Protein AF-A0A9D1IMC0-F1 (afdb_monomer)

Organism: NCBI:txid2840670

Structure (mmCIF, N/CA/C/O backbone):
data_AF-A0A9D1IMC0-F1
#
_entry.id   AF-A0A9D1IMC0-F1
#
loop_
_atom_site.group_PDB
_atom_site.id
_atom_site.type_symbol
_atom_site.label_atom_id
_atom_site.label_alt_id
_atom_site.label_comp_id
_atom_site.label_asym_id
_atom_site.label_entity_id
_atom_site.label_seq_id
_atom_site.pdbx_PDB_ins_code
_atom_site.Cartn_x
_atom_site.Cartn_y
_atom_site.Cartn_z
_atom_site.occupancy
_atom_site.B_iso_or_equiv
_atom_site.auth_seq_id
_atom_site.auth_comp_id
_atom_site.auth_asym_id
_atom_site.auth_atom_id
_atom_site.pdbx_PDB_model_num
ATOM 1 N N . MET A 1 1 ? 14.353 4.890 -25.919 1.00 52.19 1 MET A N 1
ATOM 2 C CA . MET A 1 1 ? 15.442 4.023 -25.408 1.00 52.19 1 MET A CA 1
ATOM 3 C C . MET A 1 1 ? 14.787 2.951 -24.556 1.00 52.19 1 MET A C 1
ATOM 5 O O . MET A 1 1 ? 13.929 3.320 -23.770 1.00 52.19 1 MET A O 1
ATOM 9 N N . LYS A 1 2 ? 15.115 1.666 -24.743 1.00 51.34 2 LYS A N 1
ATOM 10 C CA . LYS A 1 2 ? 14.499 0.570 -23.970 1.00 51.34 2 LYS A CA 1
ATOM 11 C C . LYS A 1 2 ? 14.991 0.580 -22.517 1.00 51.34 2 LYS A C 1
ATOM 13 O O . LYS A 1 2 ? 16.168 0.877 -22.290 1.00 51.34 2 LYS A O 1
ATOM 18 N N . LEU A 1 3 ? 14.120 0.202 -21.576 1.00 55.03 3 LEU A N 1
ATOM 19 C CA . LEU A 1 3 ? 14.385 0.190 -20.129 1.00 55.03 3 LEU A CA 1
ATOM 20 C C . LEU A 1 3 ? 15.696 -0.553 -19.777 1.00 55.03 3 LEU A C 1
ATOM 22 O O . LEU A 1 3 ? 16.567 0.013 -19.123 1.00 55.03 3 LEU A O 1
ATOM 26 N N . ASP A 1 4 ? 15.925 -1.734 -20.359 1.00 51.56 4 ASP A N 1
ATOM 27 C CA . ASP A 1 4 ? 17.141 -2.557 -20.177 1.00 51.56 4 ASP A CA 1
ATOM 28 C C . ASP A 1 4 ? 18.474 -1.832 -20.475 1.00 51.56 4 ASP A C 1
ATOM 30 O O . ASP A 1 4 ? 19.484 -2.003 -19.790 1.00 51.56 4 ASP A O 1
ATOM 34 N N . THR A 1 5 ? 18.524 -1.027 -21.539 1.00 49.97 5 THR A N 1
ATOM 35 C CA . THR A 1 5 ? 19.783 -0.383 -21.963 1.00 49.97 5 THR A CA 1
ATOM 36 C C . THR A 1 5 ? 20.174 0.741 -21.007 1.00 49.97 5 THR A C 1
ATOM 38 O O . THR A 1 5 ? 21.341 0.890 -20.648 1.00 49.97 5 THR A O 1
ATOM 41 N N . GLN A 1 6 ? 19.176 1.486 -20.542 1.00 52.75 6 GLN A N 1
ATOM 42 C CA . GLN A 1 6 ? 19.315 2.508 -19.511 1.00 52.75 6 GLN A CA 1
ATOM 43 C C . GLN A 1 6 ? 19.730 1.899 -18.164 1.00 52.75 6 GLN A C 1
ATOM 45 O O . GLN A 1 6 ? 20.506 2.494 -17.415 1.00 52.75 6 GLN A O 1
ATOM 50 N N . GLU A 1 7 ? 19.243 0.693 -17.873 1.00 51.81 7 GLU A N 1
ATOM 51 C CA . GLU A 1 7 ? 19.580 -0.046 -16.664 1.00 51.81 7 GLU A CA 1
ATOM 52 C C . GLU A 1 7 ? 21.078 -0.411 -16.605 1.00 51.81 7 GLU A C 1
ATOM 54 O O . GLU A 1 7 ? 21.773 -0.115 -15.632 1.00 51.81 7 GLU A O 1
ATOM 59 N N . LYS A 1 8 ? 21.658 -1.000 -17.647 1.00 47.53 8 LYS A N 1
ATOM 60 C CA . LYS A 1 8 ? 23.070 -1.440 -17.593 1.00 47.53 8 LYS A CA 1
ATOM 61 C C . LYS A 1 8 ? 24.070 -0.311 -17.298 1.00 47.53 8 LYS A C 1
ATOM 63 O O . LYS A 1 8 ? 25.011 -0.511 -16.530 1.00 47.53 8 LYS A O 1
ATOM 68 N N . ILE A 1 9 ? 23.843 0.875 -17.859 1.00 50.31 9 ILE A N 1
ATOM 69 C CA . ILE A 1 9 ? 24.720 2.046 -17.691 1.00 50.31 9 ILE A CA 1
ATOM 70 C C . ILE A 1 9 ? 24.765 2.476 -16.218 1.00 50.31 9 ILE A C 1
ATOM 72 O O . ILE A 1 9 ? 25.822 2.495 -15.589 1.00 50.31 9 ILE A O 1
ATOM 76 N N . ARG A 1 10 ? 23.595 2.676 -15.618 1.00 51.66 10 ARG A N 1
ATOM 77 C CA . ARG A 1 10 ? 23.443 3.183 -14.248 1.00 51.66 10 ARG A CA 1
ATOM 78 C C . ARG A 1 10 ? 23.855 2.186 -13.143 1.00 51.66 10 ARG A C 1
ATOM 80 O O . ARG A 1 10 ? 24.063 2.572 -11.996 1.00 51.66 10 ARG A O 1
ATOM 87 N N . MET A 1 11 ? 23.963 0.882 -13.439 1.00 48.28 11 MET A N 1
ATOM 88 C CA . MET A 1 11 ? 24.448 -0.120 -12.467 1.00 48.28 11 MET A CA 1
ATOM 89 C C . MET A 1 11 ? 25.943 0.051 -12.216 1.00 48.28 11 MET A C 1
ATOM 91 O O . MET A 1 11 ? 26.421 -0.138 -11.098 1.00 48.28 11 MET A O 1
ATOM 95 N N . THR A 1 12 ? 26.655 0.435 -13.269 1.00 47.59 12 THR A N 1
ATOM 96 C CA . THR A 1 12 ? 28.090 0.698 -13.252 1.00 47.59 12 THR A CA 1
ATOM 97 C C . THR A 1 12 ? 28.396 1.942 -12.413 1.00 47.59 12 THR A C 1
ATOM 99 O O . THR A 1 12 ? 29.275 1.898 -11.556 1.00 47.59 12 THR A O 1
ATOM 102 N N . GLU A 1 13 ? 27.606 3.008 -12.568 1.00 48.06 13 GLU A N 1
ATOM 103 C CA . GLU A 1 13 ? 27.733 4.258 -11.800 1.00 48.06 13 GLU A CA 1
ATOM 104 C C . GLU A 1 13 ? 27.541 4.037 -10.286 1.00 48.06 13 GLU A C 1
ATOM 106 O O . GLU A 1 13 ? 28.338 4.502 -9.470 1.00 48.06 13 GLU A O 1
ATOM 111 N N . MET A 1 14 ? 26.539 3.245 -9.889 1.00 50.31 14 MET A N 1
ATOM 112 C CA . MET A 1 14 ? 26.239 2.978 -8.475 1.00 50.31 14 MET A CA 1
ATOM 113 C C . MET A 1 14 ? 27.290 2.097 -7.780 1.00 50.31 14 MET A C 1
ATOM 115 O O . MET A 1 14 ? 27.609 2.313 -6.608 1.00 50.31 14 MET A O 1
ATOM 119 N N . ALA A 1 15 ? 27.842 1.107 -8.487 1.00 47.22 15 ALA A N 1
ATOM 120 C CA . ALA A 1 15 ? 28.917 0.270 -7.959 1.00 47.22 15 ALA A CA 1
ATOM 121 C C . ALA A 1 15 ? 30.184 1.094 -7.664 1.00 47.22 15 ALA A C 1
ATOM 123 O O . ALA A 1 15 ? 30.829 0.881 -6.634 1.00 47.22 15 ALA A O 1
ATOM 124 N N . LEU A 1 16 ? 30.493 2.073 -8.522 1.00 48.91 16 LEU A N 1
ATOM 125 C CA . LEU A 1 16 ? 31.598 3.014 -8.325 1.00 48.91 16 LEU A CA 1
ATOM 126 C C . LEU A 1 16 ? 31.357 3.924 -7.106 1.00 48.91 16 LEU A C 1
ATOM 128 O O . LEU A 1 16 ? 32.256 4.092 -6.281 1.00 48.91 16 LEU A O 1
ATOM 132 N N . PHE A 1 17 ? 30.132 4.434 -6.932 1.00 51.25 17 PHE A N 1
ATOM 133 C CA . PHE A 1 17 ? 29.763 5.281 -5.790 1.00 51.25 17 PHE A CA 1
ATOM 134 C C . PHE A 1 17 ? 29.879 4.555 -4.437 1.00 51.25 17 PHE A C 1
ATOM 136 O O . PHE A 1 17 ? 30.586 5.025 -3.542 1.00 51.25 17 PHE A O 1
ATOM 143 N N . LEU A 1 18 ? 29.250 3.383 -4.281 1.00 47.66 18 LEU A N 1
ATOM 144 C CA . LEU A 1 18 ? 29.314 2.611 -3.028 1.00 47.66 18 LEU A CA 1
ATOM 145 C C . LEU A 1 18 ? 30.744 2.159 -2.704 1.00 47.66 18 LEU A C 1
ATOM 147 O O . LEU A 1 18 ? 31.139 2.177 -1.539 1.00 47.66 18 LEU A O 1
ATOM 151 N N . GLY A 1 19 ? 31.527 1.801 -3.728 1.00 47.69 19 GLY A N 1
ATOM 152 C CA . GLY A 1 19 ? 32.946 1.484 -3.577 1.00 47.69 19 GLY A CA 1
ATOM 153 C C . GLY A 1 19 ? 33.757 2.660 -3.023 1.00 47.69 19 GLY A C 1
ATOM 154 O O . GLY A 1 19 ? 34.575 2.461 -2.128 1.00 47.69 19 GLY A O 1
ATOM 155 N N . SER A 1 20 ? 33.481 3.885 -3.488 1.00 50.50 20 SER A N 1
ATOM 156 C CA . SER A 1 20 ? 34.169 5.098 -3.018 1.00 50.50 20 SER A CA 1
ATOM 157 C C . SER A 1 20 ? 33.851 5.449 -1.556 1.00 50.50 20 SER A C 1
ATOM 159 O O . SER A 1 20 ? 34.756 5.785 -0.795 1.00 50.50 20 SER A O 1
ATOM 161 N N . SER A 1 21 ? 32.593 5.288 -1.127 1.00 46.19 21 SER A N 1
ATOM 162 C CA . SER A 1 21 ? 32.174 5.563 0.259 1.00 46.19 21 SER A CA 1
ATOM 163 C C . SER A 1 21 ? 32.709 4.523 1.255 1.00 46.19 21 SER A C 1
ATOM 165 O O . SER A 1 21 ? 33.119 4.880 2.356 1.00 46.19 21 SER A O 1
ATOM 167 N N . LEU A 1 22 ? 32.760 3.243 0.863 1.00 43.91 22 LEU A N 1
ATOM 168 C CA . LEU A 1 22 ? 33.339 2.162 1.676 1.00 43.91 22 LEU A CA 1
ATOM 169 C C . LEU A 1 22 ? 34.859 2.274 1.813 1.00 43.91 22 LEU A C 1
ATOM 171 O O . LEU A 1 22 ? 35.393 2.029 2.892 1.00 43.91 22 LEU A O 1
ATOM 175 N N . ALA A 1 23 ? 35.559 2.646 0.737 1.00 48.62 23 ALA A N 1
ATOM 176 C CA . ALA A 1 23 ? 36.990 2.920 0.804 1.00 48.62 23 ALA A CA 1
ATOM 177 C C . ALA A 1 23 ? 37.276 4.037 1.823 1.00 48.62 23 ALA A C 1
ATOM 179 O O . ALA A 1 23 ? 38.179 3.912 2.640 1.00 48.62 23 ALA A O 1
ATOM 180 N N . PHE A 1 24 ? 36.457 5.086 1.851 1.00 50.38 24 PHE A N 1
ATOM 181 C CA . PHE A 1 24 ? 36.640 6.211 2.762 1.00 50.38 24 PHE A CA 1
ATOM 182 C C . PHE A 1 24 ? 36.529 5.844 4.255 1.00 50.38 24 PHE A C 1
ATOM 184 O O . PHE A 1 24 ? 37.401 6.222 5.037 1.00 50.38 24 PHE A O 1
ATOM 191 N N . GLU A 1 25 ? 35.512 5.067 4.654 1.00 46.72 25 GLU A N 1
ATOM 192 C CA . GLU A 1 25 ? 35.386 4.575 6.041 1.00 46.72 25 GLU A CA 1
ATOM 193 C C . GLU A 1 25 ? 36.556 3.670 6.451 1.00 46.72 25 GLU A C 1
ATOM 195 O O . GLU A 1 25 ? 36.983 3.693 7.604 1.00 46.72 25 GLU A O 1
ATOM 200 N N . LEU A 1 26 ? 37.088 2.882 5.513 1.00 44.03 26 LEU A N 1
ATOM 201 C CA . LEU A 1 26 ? 38.207 1.975 5.770 1.00 44.03 26 LEU A CA 1
ATOM 202 C C . LEU A 1 26 ? 39.561 2.694 5.886 1.00 44.03 26 LEU A C 1
ATOM 204 O O . LEU A 1 26 ? 40.483 2.120 6.464 1.00 44.03 26 LEU A O 1
ATOM 208 N N . PHE A 1 27 ? 39.689 3.920 5.364 1.00 53.59 27 PHE A N 1
ATOM 209 C CA . PHE A 1 27 ? 40.957 4.662 5.307 1.00 53.59 27 PHE A CA 1
ATOM 210 C C . PHE A 1 27 ? 41.018 5.931 6.196 1.00 53.59 27 PHE A C 1
ATOM 212 O O . PHE A 1 27 ? 42.036 6.614 6.177 1.00 53.59 27 PHE A O 1
ATOM 219 N N . ASP A 1 28 ? 39.981 6.223 6.998 1.00 51.66 28 ASP A N 1
ATOM 220 C CA . ASP A 1 28 ? 39.912 7.273 8.049 1.00 51.66 28 ASP A CA 1
ATOM 221 C C . ASP A 1 28 ? 40.419 8.680 7.648 1.00 51.66 28 ASP A C 1
ATOM 223 O O . ASP A 1 28 ? 41.161 9.348 8.370 1.00 51.66 28 ASP A O 1
ATOM 227 N N . LEU A 1 29 ? 40.006 9.157 6.473 1.00 54.38 29 LEU A N 1
ATOM 228 C CA . LEU A 1 29 ? 40.441 10.436 5.896 1.00 54.38 29 LEU A CA 1
ATOM 229 C C . LEU A 1 29 ? 39.594 11.627 6.422 1.00 54.38 29 LEU A C 1
ATOM 231 O O . LEU A 1 29 ? 38.734 12.146 5.717 1.00 54.38 29 LEU A O 1
ATOM 235 N N . LYS A 1 30 ? 39.795 12.068 7.673 1.00 51.78 30 LYS A N 1
ATOM 236 C CA . LYS A 1 30 ? 39.015 13.152 8.328 1.00 51.78 30 LYS A CA 1
ATOM 237 C C . LYS A 1 30 ? 39.601 14.575 8.161 1.00 51.78 30 LYS A C 1
ATOM 239 O O . LYS A 1 30 ? 40.086 15.135 9.140 1.00 51.78 30 LYS A O 1
ATOM 244 N N . ASP A 1 31 ? 39.509 15.198 6.983 1.00 54.03 31 ASP A N 1
ATOM 245 C CA . ASP A 1 31 ? 39.916 16.613 6.788 1.00 54.03 31 ASP A CA 1
ATOM 246 C C . ASP A 1 31 ? 38.779 17.520 6.267 1.00 54.03 31 ASP A C 1
ATOM 248 O O . ASP A 1 31 ? 37.903 17.071 5.533 1.00 54.03 31 ASP A O 1
ATOM 252 N N . SER A 1 32 ? 38.770 18.810 6.635 1.00 50.88 32 SER A N 1
ATOM 253 C CA . SER A 1 32 ? 37.627 19.738 6.454 1.00 50.88 32 SER A CA 1
ATOM 254 C C . SER A 1 32 ? 37.278 20.109 5.002 1.00 50.88 32 SER A C 1
ATOM 256 O O . SER A 1 32 ? 36.115 20.375 4.714 1.00 50.88 32 SER A O 1
ATOM 258 N N . ASN A 1 33 ? 38.227 20.041 4.061 1.00 52.44 33 ASN A N 1
ATOM 259 C CA . ASN A 1 33 ? 37.955 20.205 2.618 1.00 52.44 33 ASN A CA 1
ATOM 260 C C . ASN A 1 33 ? 37.110 19.056 2.027 1.00 52.44 33 ASN A C 1
ATOM 262 O O . ASN A 1 33 ? 36.708 19.096 0.866 1.00 52.44 33 ASN A O 1
ATOM 266 N N . TYR A 1 34 ? 36.862 18.001 2.802 1.00 53.31 34 TYR A N 1
ATOM 267 C CA . TYR A 1 34 ? 36.207 16.788 2.336 1.00 53.31 34 TYR A CA 1
ATOM 268 C C . TYR A 1 34 ? 34.683 16.813 2.487 1.00 53.31 34 TYR A C 1
ATOM 270 O O . TYR A 1 34 ? 33.984 16.200 1.685 1.00 53.31 34 TYR A O 1
ATOM 278 N N . GLU A 1 35 ? 34.147 17.551 3.463 1.00 45.53 35 GLU A N 1
ATOM 279 C CA . GLU A 1 35 ? 32.697 17.746 3.592 1.00 45.53 35 GLU A CA 1
ATOM 280 C C . GLU A 1 35 ? 32.145 18.441 2.332 1.00 45.53 35 GLU A C 1
ATOM 282 O O . GLU A 1 35 ? 31.098 18.062 1.810 1.00 45.53 35 GLU A O 1
ATOM 287 N N . GLU A 1 36 ? 32.924 19.360 1.751 1.00 46.72 36 GLU A N 1
ATOM 288 C CA . GLU A 1 36 ? 32.652 19.961 0.444 1.00 46.72 36 GLU A CA 1
ATOM 289 C C . GLU A 1 36 ? 32.732 18.947 -0.705 1.00 46.72 36 GLU A C 1
ATOM 291 O O . GLU A 1 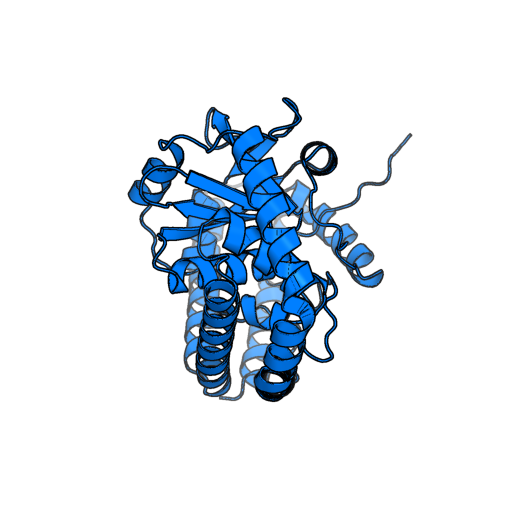36 ? 31.842 18.950 -1.547 1.00 46.72 36 GLU A O 1
ATOM 296 N N . ILE A 1 37 ? 33.714 18.037 -0.735 1.00 45.91 37 ILE A N 1
ATOM 297 C CA . ILE A 1 37 ? 33.841 17.001 -1.783 1.00 45.91 37 ILE A CA 1
ATOM 298 C C . ILE A 1 37 ? 32.701 15.975 -1.705 1.00 45.91 37 ILE A C 1
ATOM 300 O O . ILE A 1 37 ? 32.125 15.609 -2.729 1.00 45.91 37 ILE A O 1
ATOM 304 N N . VAL A 1 38 ? 32.329 15.531 -0.503 1.00 45.44 38 VAL A N 1
ATOM 305 C CA . VAL A 1 38 ? 31.187 14.632 -0.285 1.00 45.44 38 VAL A CA 1
ATOM 306 C C . VAL A 1 38 ? 29.890 15.313 -0.691 1.00 45.44 38 VAL A C 1
ATOM 308 O O . VAL A 1 38 ? 29.117 14.718 -1.436 1.00 45.44 38 VAL A O 1
ATOM 311 N N . ASN A 1 39 ? 29.670 16.565 -0.289 1.00 46.44 39 ASN A N 1
ATOM 312 C CA . ASN A 1 39 ? 28.511 17.340 -0.729 1.00 46.44 39 ASN A CA 1
ATOM 313 C C . ASN A 1 39 ? 28.519 17.547 -2.258 1.00 46.44 39 ASN A C 1
ATOM 315 O O . ASN A 1 39 ? 27.480 17.403 -2.907 1.00 46.44 39 ASN A O 1
ATOM 319 N N . PHE A 1 40 ? 29.689 17.789 -2.858 1.00 45.09 40 PHE A N 1
ATOM 320 C CA . PHE A 1 40 ? 29.870 17.948 -4.303 1.00 45.09 40 PHE A CA 1
ATOM 321 C C . PHE A 1 40 ? 29.671 16.645 -5.084 1.00 45.09 40 PHE A C 1
ATOM 323 O O . PHE A 1 40 ? 29.314 16.711 -6.252 1.00 45.09 40 PHE A O 1
ATOM 330 N N . MET A 1 41 ? 29.844 15.467 -4.473 1.00 44.50 41 MET A N 1
ATOM 331 C CA . MET A 1 41 ? 29.523 14.168 -5.089 1.00 44.50 41 MET A CA 1
ATOM 332 C C . MET A 1 41 ? 28.088 13.697 -4.795 1.00 44.50 41 MET A C 1
ATOM 334 O O . MET A 1 41 ? 27.468 13.045 -5.638 1.00 44.50 41 MET A O 1
ATOM 338 N N . GLN A 1 42 ? 27.516 14.060 -3.643 1.00 50.47 42 GLN A N 1
ATOM 339 C CA . GLN A 1 42 ? 26.132 13.744 -3.272 1.00 50.47 42 GLN A CA 1
ATOM 340 C C . GLN A 1 42 ? 25.109 14.507 -4.120 1.00 50.47 42 GLN A C 1
ATOM 342 O O . GLN A 1 42 ? 24.064 13.951 -4.453 1.00 50.47 42 GLN A O 1
ATOM 347 N N . VAL A 1 43 ? 25.398 15.757 -4.497 1.00 49.31 43 VAL A N 1
ATOM 348 C CA . VAL A 1 43 ? 24.497 16.571 -5.328 1.00 49.31 43 VAL A CA 1
ATOM 349 C C . VAL A 1 43 ? 24.343 15.996 -6.748 1.00 49.31 43 VAL A C 1
ATOM 351 O O . VAL A 1 43 ? 23.203 15.761 -7.144 1.00 49.31 43 VAL A O 1
ATOM 354 N N . PRO A 1 44 ? 25.411 15.681 -7.509 1.00 51.12 44 PRO A N 1
ATOM 355 C CA . PRO A 1 44 ? 25.313 14.990 -8.794 1.00 51.12 44 PRO A CA 1
ATOM 356 C C . PRO A 1 44 ? 24.629 13.631 -8.693 1.00 51.12 44 PRO A C 1
ATOM 358 O O . PRO A 1 44 ? 23.845 13.295 -9.567 1.00 51.12 44 PRO A O 1
ATOM 361 N N . TYR A 1 45 ? 24.864 12.878 -7.617 1.00 54.31 45 TYR A N 1
ATOM 362 C CA . TYR A 1 45 ? 24.203 11.596 -7.382 1.00 54.31 45 TYR A CA 1
ATOM 363 C C . TYR A 1 45 ? 22.695 11.742 -7.133 1.00 54.31 45 TYR A C 1
ATOM 365 O O . TYR A 1 45 ? 21.887 11.018 -7.709 1.00 54.31 45 TYR A O 1
ATOM 373 N N . LEU A 1 46 ? 22.290 12.713 -6.313 1.00 54.19 46 LEU A N 1
ATOM 374 C CA . LEU A 1 46 ? 20.885 13.044 -6.092 1.00 54.19 46 LEU A CA 1
ATOM 375 C C . LEU A 1 46 ? 20.220 13.514 -7.393 1.00 54.19 46 LEU A C 1
ATOM 377 O O . LEU A 1 46 ? 19.116 13.080 -7.718 1.00 54.19 46 LEU A O 1
ATOM 381 N N . LEU A 1 47 ? 20.905 14.375 -8.148 1.00 52.72 47 LEU A N 1
ATOM 382 C CA . LEU A 1 47 ? 20.462 14.841 -9.460 1.00 52.72 47 LEU A CA 1
ATOM 383 C C . LEU A 1 47 ? 20.367 13.694 -10.465 1.00 52.72 47 LEU A C 1
ATOM 385 O O . LEU A 1 47 ? 19.422 13.674 -11.250 1.00 52.72 47 LEU A O 1
ATOM 389 N N . ASP A 1 48 ? 21.281 12.728 -10.411 1.00 53.38 48 ASP A N 1
ATOM 390 C CA . ASP A 1 48 ? 21.253 11.547 -11.260 1.00 53.38 48 ASP A CA 1
ATOM 391 C C . ASP A 1 48 ? 20.100 10.617 -10.882 1.00 53.38 48 ASP A C 1
ATOM 393 O O . ASP A 1 48 ? 19.333 10.251 -11.760 1.00 53.38 48 ASP A O 1
ATOM 397 N N . ILE A 1 49 ? 19.841 10.339 -9.597 1.00 58.78 49 ILE A N 1
ATOM 398 C CA . ILE A 1 49 ? 18.649 9.579 -9.178 1.00 58.78 49 ILE A CA 1
ATOM 399 C C . ILE A 1 49 ? 17.364 10.291 -9.631 1.00 58.78 49 ILE A C 1
ATOM 401 O O . ILE A 1 49 ? 16.475 9.659 -10.208 1.00 58.78 49 ILE A O 1
ATOM 405 N N . ILE A 1 50 ? 17.257 11.604 -9.420 1.00 61.25 50 ILE A N 1
ATOM 406 C CA . ILE A 1 50 ? 16.095 12.394 -9.854 1.00 61.25 50 ILE A CA 1
ATOM 407 C C . ILE A 1 50 ? 15.949 12.345 -11.382 1.00 61.25 50 ILE A C 1
ATOM 409 O O . ILE A 1 50 ? 14.849 12.128 -11.897 1.00 61.25 50 ILE A O 1
ATOM 413 N N . SER A 1 51 ? 17.050 12.503 -12.118 1.00 59.72 51 SER A N 1
ATOM 414 C CA . SER A 1 51 ? 17.105 12.339 -13.574 1.00 59.72 51 SER A CA 1
ATOM 415 C C . SER A 1 51 ? 16.684 10.927 -13.980 1.00 59.72 51 SER A C 1
ATOM 417 O O . SER A 1 51 ? 15.937 10.731 -14.942 1.00 59.72 51 SER A O 1
ATOM 419 N N . SER A 1 52 ? 17.079 9.934 -13.186 1.00 59.94 52 SER A N 1
ATOM 420 C CA . SER A 1 52 ? 16.839 8.524 -13.424 1.00 59.94 52 SER A CA 1
ATOM 421 C C . SER A 1 52 ? 15.352 8.195 -13.418 1.00 59.94 52 SER A C 1
ATOM 423 O O . SER A 1 52 ? 14.868 7.507 -14.325 1.00 59.94 52 SER A O 1
ATOM 425 N N . PHE A 1 53 ? 14.635 8.775 -12.458 1.00 65.88 53 PHE A N 1
ATOM 426 C CA . PHE A 1 53 ? 13.198 8.646 -12.289 1.00 65.88 53 PHE A CA 1
ATOM 427 C C . PHE A 1 53 ? 12.423 9.491 -13.288 1.00 65.88 53 PHE A C 1
ATOM 429 O O . PHE A 1 53 ? 11.440 9.019 -13.855 1.00 65.88 53 PHE A O 1
ATOM 436 N N . ARG A 1 54 ? 12.900 10.701 -13.601 1.00 66.19 54 ARG A N 1
ATOM 437 C CA . ARG A 1 54 ? 12.343 11.494 -14.708 1.00 66.19 54 ARG A CA 1
ATOM 438 C C . ARG A 1 54 ? 12.441 10.755 -16.040 1.00 66.19 54 ARG A C 1
ATOM 440 O O . ARG A 1 54 ? 11.496 10.787 -16.816 1.00 66.19 54 ARG A O 1
ATOM 447 N N . THR A 1 55 ? 13.545 10.051 -16.275 1.00 66.12 55 THR A N 1
ATOM 448 C CA . THR A 1 55 ? 13.756 9.281 -17.507 1.00 66.12 55 THR A CA 1
ATOM 449 C C . THR A 1 55 ? 12.890 8.020 -17.541 1.00 66.12 55 THR A C 1
ATOM 451 O O . THR A 1 55 ? 12.392 7.655 -18.596 1.00 66.12 55 THR A O 1
ATOM 454 N N . GLN A 1 56 ? 12.664 7.353 -16.404 1.00 72.25 56 GLN A N 1
ATOM 455 C CA . GLN A 1 56 ? 11.710 6.237 -16.346 1.00 72.25 56 GLN A CA 1
ATOM 456 C C . GLN A 1 56 ? 10.292 6.716 -16.692 1.00 72.25 56 GLN A C 1
ATOM 458 O O . GLN A 1 56 ? 9.598 6.079 -17.469 1.00 72.25 56 GLN A O 1
ATOM 463 N N . ARG A 1 57 ? 9.895 7.895 -16.198 1.00 75.38 57 ARG A N 1
ATOM 464 C CA . ARG A 1 57 ? 8.556 8.469 -16.410 1.00 75.38 57 ARG A CA 1
ATOM 465 C C . ARG A 1 57 ? 8.210 8.814 -17.860 1.00 75.38 57 ARG A C 1
ATOM 467 O O . ARG A 1 57 ? 7.036 9.014 -18.163 1.00 75.38 57 ARG A O 1
ATOM 474 N N . ILE A 1 58 ? 9.206 8.934 -18.737 1.00 75.56 58 ILE A N 1
ATOM 475 C CA . ILE A 1 58 ? 8.987 9.260 -20.153 1.00 75.56 58 ILE A CA 1
ATOM 476 C C . ILE A 1 58 ? 8.882 8.023 -21.049 1.00 75.56 58 ILE A C 1
ATOM 478 O O . ILE A 1 58 ? 8.506 8.185 -22.213 1.00 75.56 58 ILE A O 1
ATOM 482 N N . THR A 1 59 ? 9.203 6.824 -20.546 1.00 79.06 59 THR A N 1
ATOM 483 C CA . THR A 1 59 ? 9.098 5.595 -21.345 1.00 79.06 59 THR A CA 1
ATOM 484 C C . THR A 1 59 ? 7.637 5.211 -21.561 1.00 79.06 59 THR A C 1
ATOM 486 O O . THR A 1 59 ? 6.758 5.604 -20.790 1.00 79.06 59 THR A O 1
ATOM 489 N N . ASP A 1 60 ? 7.364 4.479 -22.638 1.00 83.44 60 ASP A N 1
ATOM 490 C CA . ASP A 1 60 ? 5.995 4.092 -22.977 1.00 83.44 60 ASP A CA 1
ATOM 491 C C . ASP A 1 60 ? 5.485 3.009 -22.023 1.00 83.44 60 ASP A C 1
ATOM 493 O O . ASP A 1 60 ? 4.351 3.106 -21.565 1.00 83.44 60 ASP A O 1
ATOM 497 N N . GLU A 1 61 ? 6.364 2.103 -21.582 1.00 85.38 61 GLU A N 1
ATOM 498 C CA . GLU A 1 61 ? 6.064 1.099 -20.556 1.00 85.38 61 GLU A CA 1
ATOM 499 C C . GLU A 1 61 ? 5.612 1.758 -19.244 1.00 85.38 61 GLU A C 1
ATOM 501 O O . GLU A 1 61 ? 4.644 1.328 -18.623 1.00 85.38 61 GLU A O 1
ATOM 506 N N . TYR A 1 62 ? 6.268 2.847 -18.823 1.00 86.44 62 TYR A N 1
ATOM 507 C CA . TYR A 1 62 ? 5.855 3.575 -17.623 1.00 86.44 62 TYR A CA 1
ATOM 508 C C . TYR A 1 62 ? 4.487 4.239 -17.800 1.00 86.44 62 TYR A C 1
ATOM 510 O O . TYR A 1 62 ? 3.672 4.225 -16.878 1.00 86.44 62 TYR A O 1
ATOM 518 N N . LYS A 1 63 ? 4.235 4.863 -18.957 1.00 89.31 63 LYS A N 1
ATOM 519 C CA . LYS A 1 63 ? 2.941 5.510 -19.229 1.00 89.31 63 LYS A CA 1
ATOM 520 C C . LYS A 1 63 ? 1.819 4.479 -19.225 1.00 89.31 63 LYS A C 1
ATOM 522 O O . LYS A 1 63 ? 0.781 4.737 -18.629 1.00 89.31 63 LYS A O 1
ATOM 527 N N . GLU A 1 64 ? 2.051 3.321 -19.827 1.00 92.50 64 GLU A N 1
ATOM 528 C CA . GLU A 1 64 ? 1.101 2.215 -19.850 1.00 92.50 64 GLU A CA 1
ATOM 529 C C . GLU A 1 64 ? 0.828 1.677 -18.441 1.00 92.50 64 GLU A C 1
ATOM 531 O O . GLU A 1 64 ? -0.325 1.634 -18.015 1.00 92.50 64 GLU A O 1
ATOM 536 N N . LEU A 1 65 ? 1.877 1.402 -17.655 1.00 93.06 65 LEU A N 1
ATOM 537 C CA . LEU A 1 65 ? 1.736 0.999 -16.251 1.00 93.06 65 LEU A CA 1
ATOM 538 C C . LEU A 1 65 ? 1.001 2.040 -15.408 1.00 93.06 65 LEU A C 1
ATOM 540 O O . LEU A 1 65 ? 0.241 1.675 -14.518 1.00 93.06 65 LEU A O 1
ATOM 544 N N . LYS A 1 66 ? 1.200 3.332 -15.679 1.00 93.50 66 LYS A N 1
ATOM 545 C CA . LYS A 1 66 ? 0.491 4.406 -14.979 1.00 93.50 66 LYS A CA 1
ATOM 546 C C . LYS A 1 66 ? -1.007 4.400 -15.283 1.00 93.50 66 LYS A C 1
ATOM 548 O O . LYS A 1 66 ? -1.801 4.649 -14.381 1.00 93.50 66 LYS A O 1
ATOM 553 N N . GLU A 1 67 ? -1.402 4.155 -16.529 1.00 96.12 67 GLU A N 1
ATOM 554 C CA . GLU A 1 67 ? -2.823 4.058 -16.881 1.00 96.12 67 GLU A CA 1
ATOM 555 C C . GLU A 1 67 ? -3.455 2.774 -16.325 1.00 96.12 67 GLU A C 1
ATOM 557 O O . GLU A 1 67 ? -4.575 2.821 -15.811 1.00 96.12 67 GLU A O 1
ATOM 562 N N . LEU A 1 68 ? -2.719 1.656 -16.325 1.00 97.38 68 LEU A N 1
ATOM 563 C CA . LEU A 1 68 ? -3.139 0.419 -15.659 1.00 97.38 68 LEU A CA 1
ATOM 564 C C . LEU A 1 68 ? -3.315 0.621 -14.147 1.00 97.38 68 LEU A C 1
ATOM 566 O O . LEU A 1 68 ? -4.350 0.243 -13.604 1.00 97.38 68 LEU A O 1
ATOM 570 N N . ASP A 1 69 ? -2.356 1.269 -13.478 1.00 96.44 69 ASP A N 1
ATOM 571 C CA . ASP A 1 69 ? -2.425 1.578 -12.046 1.00 96.44 69 ASP A CA 1
ATOM 572 C C . ASP A 1 69 ? -3.660 2.417 -11.708 1.00 96.44 69 ASP A C 1
ATOM 574 O O . ASP A 1 69 ? -4.430 2.033 -10.832 1.00 96.44 69 ASP A O 1
ATOM 578 N N . LYS A 1 70 ? -3.919 3.501 -12.451 1.00 96.81 70 LYS A N 1
ATOM 579 C CA . LYS A 1 70 ? -5.134 4.312 -12.265 1.00 96.81 70 LYS A CA 1
ATOM 580 C C . LYS A 1 70 ? -6.407 3.484 -12.407 1.00 96.81 70 LYS A C 1
ATOM 582 O O . LYS A 1 70 ? -7.315 3.626 -11.593 1.00 96.81 70 LYS A O 1
ATOM 587 N N . LYS A 1 71 ? -6.484 2.627 -13.431 1.00 98.25 71 LYS A N 1
ATOM 588 C CA . LYS A 1 71 ? -7.666 1.793 -13.673 1.00 98.25 71 LYS A CA 1
ATOM 589 C C . LYS A 1 71 ? -7.885 0.798 -12.535 1.00 98.25 71 LYS A C 1
ATOM 591 O O . LYS A 1 71 ? -9.002 0.684 -12.043 1.00 98.25 71 LYS A O 1
ATOM 596 N N . ILE A 1 72 ? -6.826 0.130 -12.079 1.00 98.50 72 ILE A N 1
ATOM 597 C CA . ILE A 1 72 ? -6.898 -0.813 -10.957 1.00 98.50 72 ILE A CA 1
ATOM 598 C C . ILE A 1 72 ? -7.289 -0.090 -9.662 1.00 98.50 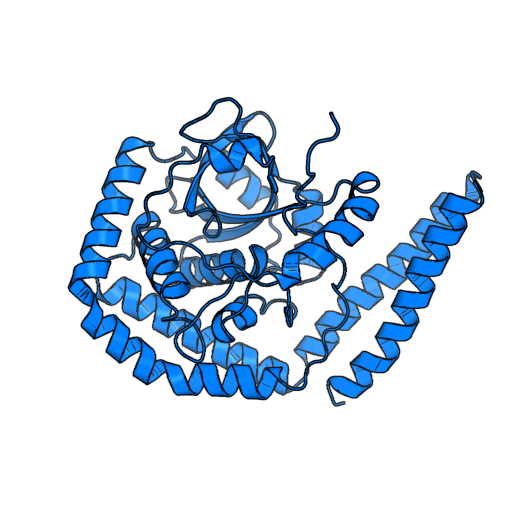72 ILE A C 1
ATOM 600 O O . ILE A 1 72 ? -8.157 -0.577 -8.938 1.00 98.50 72 ILE A O 1
ATOM 604 N N . VAL A 1 73 ? -6.696 1.074 -9.371 1.00 98.38 73 VAL A N 1
ATOM 605 C CA . VAL A 1 73 ? -7.044 1.902 -8.202 1.00 98.38 73 VAL A CA 1
ATOM 606 C C . VAL A 1 73 ? -8.518 2.295 -8.241 1.00 98.38 73 VAL A C 1
ATOM 608 O O . VAL A 1 73 ? -9.218 2.081 -7.255 1.00 98.38 73 VAL A O 1
ATOM 611 N N . SER A 1 74 ? -9.005 2.793 -9.379 1.00 98.50 74 SER A N 1
ATOM 612 C CA . SER A 1 74 ? -10.398 3.219 -9.535 1.00 98.50 74 SER A CA 1
ATOM 613 C C . SER A 1 74 ? -11.375 2.046 -9.405 1.00 98.50 74 SER A C 1
ATOM 615 O O . SER A 1 74 ? -12.331 2.119 -8.636 1.00 98.50 74 SER A O 1
ATOM 617 N N . ASN A 1 75 ? -11.084 0.906 -10.041 1.00 98.62 75 ASN A N 1
ATOM 618 C CA . ASN A 1 75 ? -11.877 -0.317 -9.896 1.00 98.62 75 ASN A CA 1
ATOM 619 C C . ASN A 1 75 ? -11.900 -0.817 -8.441 1.00 98.62 75 ASN A C 1
ATOM 621 O O . ASN A 1 75 ? -12.934 -1.267 -7.946 1.00 98.62 75 ASN A O 1
ATOM 625 N N . THR A 1 76 ? -10.764 -0.733 -7.743 1.00 98.75 76 THR A N 1
ATOM 626 C CA . THR A 1 76 ? -10.648 -1.145 -6.337 1.00 98.75 76 THR A CA 1
ATOM 627 C C . THR A 1 76 ? -11.431 -0.207 -5.417 1.00 98.75 76 THR A C 1
ATOM 629 O O . THR A 1 76 ? -12.123 -0.663 -4.510 1.00 98.75 76 THR A O 1
ATOM 632 N N . ALA A 1 77 ? -11.361 1.105 -5.649 1.00 98.62 77 ALA A N 1
ATOM 633 C CA . ALA A 1 77 ? -12.169 2.073 -4.917 1.00 98.62 77 ALA A CA 1
ATOM 634 C C . ALA A 1 77 ? -13.665 1.840 -5.173 1.00 98.62 77 ALA A C 1
ATOM 636 O O . ALA A 1 77 ? -14.441 1.779 -4.223 1.00 98.62 77 ALA A O 1
ATOM 637 N N . TYR A 1 78 ? -14.050 1.598 -6.429 1.00 98.56 78 TYR A N 1
ATOM 638 C CA . TYR A 1 78 ? -15.425 1.288 -6.802 1.00 98.56 78 TYR A CA 1
ATOM 639 C C . TYR A 1 78 ? -15.969 0.063 -6.064 1.00 98.56 78 TYR A C 1
ATOM 641 O O . TYR A 1 78 ? -17.052 0.143 -5.494 1.00 98.56 78 TYR A O 1
ATOM 649 N N . ILE A 1 79 ? -15.238 -1.059 -6.014 1.00 98.62 79 ILE A N 1
ATOM 650 C CA . ILE A 1 79 ? -15.746 -2.257 -5.324 1.00 98.62 79 ILE A CA 1
ATOM 651 C C . ILE A 1 79 ? -15.851 -2.053 -3.804 1.00 98.62 79 ILE A C 1
ATOM 653 O O . ILE A 1 79 ? -16.774 -2.576 -3.183 1.00 98.62 79 ILE A O 1
ATOM 657 N N . ILE A 1 80 ? -14.952 -1.269 -3.197 1.00 98.69 80 ILE A N 1
ATOM 658 C CA . ILE A 1 80 ? -15.021 -0.917 -1.768 1.00 98.69 80 ILE A CA 1
ATOM 659 C C . ILE A 1 80 ? -16.218 0.006 -1.484 1.00 98.69 80 ILE A C 1
ATOM 661 O O . ILE A 1 80 ? -16.893 -0.160 -0.466 1.00 98.69 80 ILE A O 1
ATOM 665 N N . ASP A 1 81 ? -16.499 0.958 -2.375 1.00 98.44 81 ASP A N 1
ATOM 666 C CA . ASP A 1 81 ? -17.667 1.838 -2.277 1.00 98.44 81 ASP A CA 1
ATOM 667 C C . ASP A 1 81 ? -18.975 1.067 -2.486 1.00 98.44 81 ASP A C 1
ATOM 669 O O . ASP A 1 81 ? -19.910 1.203 -1.700 1.00 98.44 81 ASP A O 1
ATOM 673 N N . TYR A 1 82 ? -19.004 0.177 -3.481 1.00 98.19 82 TYR A N 1
ATOM 674 C CA . TYR A 1 82 ? -20.151 -0.662 -3.825 1.00 98.19 82 TYR A CA 1
ATOM 675 C C . TYR A 1 82 ? -20.642 -1.506 -2.642 1.00 98.19 82 TYR A C 1
ATOM 677 O O . TYR A 1 82 ? -21.847 -1.617 -2.421 1.00 98.19 82 TYR A O 1
ATOM 685 N N . ILE A 1 83 ? -19.724 -2.069 -1.849 1.00 98.19 83 ILE A N 1
ATOM 686 C CA . ILE A 1 83 ? -20.075 -2.839 -0.644 1.00 98.19 83 ILE A CA 1
ATOM 687 C C . ILE A 1 83 ? -20.382 -1.951 0.578 1.00 98.19 83 ILE A C 1
ATOM 689 O O . ILE A 1 83 ? -20.699 -2.475 1.642 1.00 98.19 83 ILE A O 1
ATOM 693 N N . GLY A 1 84 ? -20.269 -0.624 0.459 1.00 97.06 84 GLY A N 1
ATOM 694 C CA . GLY A 1 84 ? -20.578 0.337 1.521 1.00 97.06 84 GLY A CA 1
ATOM 695 C C . GLY A 1 84 ? -19.451 0.602 2.527 1.00 97.06 84 GLY A C 1
ATOM 696 O O . GLY A 1 84 ? -19.707 1.171 3.587 1.00 97.06 84 GLY A O 1
ATOM 697 N N . ASN A 1 85 ? -18.201 0.232 2.224 1.00 97.19 85 ASN A N 1
ATOM 698 C CA . ASN A 1 85 ? -17.047 0.397 3.121 1.00 97.19 85 ASN A CA 1
ATOM 699 C C . ASN A 1 85 ? -16.218 1.664 2.822 1.00 97.19 85 ASN A C 1
ATOM 701 O O . ASN A 1 85 ? -15.000 1.670 2.977 1.00 97.19 85 ASN A O 1
ATOM 705 N N . ASN A 1 86 ? -16.861 2.757 2.415 1.00 95.00 86 ASN A N 1
ATOM 706 C CA . ASN A 1 86 ? -16.196 3.973 1.924 1.00 95.00 86 ASN A CA 1
ATOM 707 C C . ASN A 1 86 ? -15.700 4.957 3.003 1.00 95.00 86 ASN A C 1
ATOM 709 O O . ASN A 1 86 ? -15.124 5.990 2.673 1.00 95.00 86 ASN A O 1
ATOM 713 N N . ASN A 1 87 ? -15.880 4.656 4.292 1.00 96.06 87 ASN A N 1
ATOM 714 C CA . ASN A 1 87 ? -15.283 5.445 5.376 1.00 96.06 87 ASN A CA 1
ATOM 715 C C . ASN A 1 87 ? -13.798 5.069 5.598 1.00 96.06 87 ASN A C 1
ATOM 717 O O . ASN A 1 87 ? -13.385 3.975 5.205 1.00 96.06 87 ASN A O 1
ATOM 721 N N . PRO A 1 88 ? -12.977 5.899 6.282 1.00 96.81 88 PRO A N 1
ATOM 722 C CA . PRO A 1 88 ? -11.536 5.664 6.363 1.00 96.81 88 PRO A CA 1
ATOM 723 C C . PRO A 1 88 ? -11.125 4.291 6.914 1.00 96.81 88 PRO A C 1
ATOM 725 O O . PRO A 1 88 ? -10.192 3.677 6.395 1.00 96.81 88 PRO A O 1
ATOM 728 N N . ILE A 1 89 ? -11.818 3.785 7.938 1.00 97.12 89 ILE A N 1
ATOM 729 C CA . ILE A 1 89 ? -11.527 2.472 8.535 1.00 97.12 89 ILE A CA 1
ATOM 730 C C . ILE A 1 89 ? -12.092 1.335 7.676 1.00 97.12 89 ILE A C 1
ATOM 732 O O . ILE A 1 89 ? -11.430 0.309 7.517 1.00 97.12 89 ILE A O 1
ATOM 736 N N . GLY A 1 90 ? -13.258 1.539 7.061 1.00 97.88 90 GLY A N 1
ATOM 737 C CA . GLY A 1 90 ? -13.846 0.611 6.095 1.00 97.88 90 GLY A CA 1
ATOM 738 C C . GLY A 1 90 ? -12.931 0.355 4.898 1.00 97.88 90 GLY A C 1
ATOM 739 O O . GLY A 1 90 ? -12.670 -0.803 4.559 1.00 97.88 90 GLY A O 1
ATOM 740 N N . ILE A 1 91 ? -12.357 1.420 4.330 1.00 98.56 91 ILE A N 1
ATOM 741 C CA . ILE A 1 91 ? -11.386 1.341 3.231 1.00 98.56 91 ILE A CA 1
ATOM 742 C C . ILE A 1 91 ? -10.154 0.558 3.682 1.00 98.56 91 ILE A C 1
ATOM 744 O O . ILE A 1 91 ? -9.696 -0.335 2.972 1.00 98.56 91 ILE A O 1
ATOM 748 N N . PHE A 1 92 ? -9.636 0.851 4.879 1.00 98.06 92 PHE A N 1
ATOM 749 C CA . PHE A 1 92 ? -8.461 0.173 5.425 1.00 98.06 92 PHE A CA 1
ATOM 750 C C . PHE A 1 92 ? -8.670 -1.337 5.576 1.00 98.06 92 PHE A C 1
ATOM 752 O O . PHE A 1 92 ? -7.859 -2.126 5.085 1.00 98.06 92 PHE A O 1
ATOM 759 N N . ALA A 1 93 ? -9.763 -1.736 6.229 1.00 97.62 93 ALA A N 1
ATOM 760 C CA . ALA A 1 93 ? -10.095 -3.137 6.462 1.00 97.62 93 ALA A CA 1
ATOM 761 C C . ALA A 1 93 ? -10.351 -3.882 5.142 1.00 97.62 93 ALA A C 1
ATOM 763 O O . ALA A 1 93 ? -9.820 -4.976 4.937 1.00 97.62 93 ALA A O 1
ATOM 764 N N . SER A 1 94 ? -11.092 -3.260 4.217 1.00 98.38 94 SER A N 1
ATOM 765 C CA . SER A 1 94 ? -11.383 -3.837 2.897 1.00 98.38 94 SER A CA 1
ATOM 766 C C . SER A 1 94 ? -10.116 -4.007 2.071 1.00 98.38 94 SER A C 1
ATOM 768 O O . SER A 1 94 ? -9.894 -5.066 1.491 1.00 98.38 94 SER A O 1
ATOM 770 N N . TYR A 1 95 ? -9.234 -3.007 2.073 1.00 98.38 95 TYR A N 1
ATOM 771 C CA . TYR A 1 95 ? -7.948 -3.096 1.398 1.00 98.38 95 TYR A CA 1
ATOM 772 C C . TYR A 1 95 ? -7.106 -4.260 1.933 1.00 98.38 95 TYR A C 1
ATOM 774 O O . TYR A 1 95 ? -6.623 -5.075 1.144 1.00 98.38 95 TYR A O 1
ATOM 782 N N . ILE A 1 96 ? -6.963 -4.376 3.261 1.00 97.19 96 ILE A N 1
ATOM 783 C CA . ILE A 1 96 ? -6.221 -5.478 3.893 1.00 97.19 96 ILE A CA 1
ATOM 784 C C . ILE A 1 96 ? -6.799 -6.830 3.496 1.00 97.19 96 ILE A C 1
ATOM 786 O O . ILE A 1 96 ? -6.045 -7.737 3.139 1.00 97.19 96 ILE A O 1
ATOM 790 N N . TYR A 1 97 ? -8.122 -6.957 3.546 1.00 97.12 97 TYR A N 1
ATOM 791 C CA . TYR A 1 97 ? -8.814 -8.169 3.141 1.00 97.12 97 TYR A CA 1
ATOM 792 C C . TYR A 1 97 ? -8.514 -8.519 1.676 1.00 97.12 97 TYR A C 1
ATOM 794 O O . TYR A 1 97 ? -8.096 -9.640 1.386 1.00 97.12 97 TYR A O 1
ATOM 802 N N . LEU A 1 98 ? -8.659 -7.555 0.763 1.00 97.75 98 LEU A N 1
ATOM 803 C CA . LEU A 1 98 ? -8.486 -7.755 -0.674 1.00 97.75 98 LEU A CA 1
ATOM 804 C C . LEU A 1 98 ? -7.056 -8.163 -1.040 1.00 97.75 98 LEU A C 1
ATOM 806 O O . LEU A 1 98 ? -6.864 -9.197 -1.683 1.00 97.75 98 LEU A O 1
ATOM 810 N N . TYR A 1 99 ? -6.044 -7.396 -0.619 1.00 96.50 99 TYR A N 1
ATOM 811 C CA . TYR A 1 99 ? -4.668 -7.671 -1.044 1.00 96.50 99 TYR A CA 1
ATOM 812 C C . TYR A 1 99 ? -4.122 -8.957 -0.409 1.00 96.50 99 TYR A C 1
ATOM 814 O O . TYR A 1 99 ? -3.441 -9.724 -1.085 1.00 96.50 99 TYR A O 1
ATOM 822 N N . ARG A 1 100 ? -4.437 -9.250 0.865 1.00 95.44 100 ARG A N 1
ATOM 823 C CA . ARG A 1 100 ? -3.933 -10.468 1.531 1.00 95.44 100 ARG A CA 1
ATOM 824 C C . ARG A 1 100 ? -4.571 -11.748 1.004 1.00 95.44 100 ARG A C 1
ATOM 826 O O . ARG A 1 100 ? -3.928 -12.791 1.033 1.00 95.44 100 AR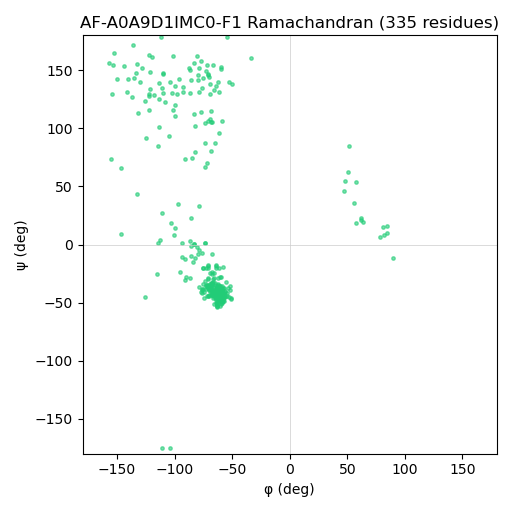G A O 1
ATOM 833 N N . GLN A 1 101 ? -5.809 -11.668 0.519 1.00 95.31 101 GLN A N 1
ATOM 834 C CA . GLN A 1 101 ? -6.483 -12.768 -0.177 1.00 95.31 101 GLN A CA 1
ATOM 835 C C . GLN A 1 101 ? -6.106 -12.843 -1.668 1.00 95.31 101 GLN A C 1
ATOM 837 O O . GLN A 1 101 ? -6.624 -13.692 -2.388 1.00 95.31 101 GLN A O 1
ATOM 842 N N . GLY A 1 102 ? -5.232 -11.949 -2.145 1.00 96.31 102 GLY A N 1
ATOM 843 C CA . GLY A 1 102 ? -4.749 -11.934 -3.522 1.00 96.31 102 GLY A CA 1
ATOM 844 C C . GLY A 1 102 ? -5.721 -11.344 -4.545 1.00 96.31 102 GLY A C 1
ATOM 845 O O . GLY A 1 102 ? -5.411 -11.368 -5.729 1.00 96.31 102 GLY A O 1
ATOM 846 N N . TYR A 1 103 ? -6.858 -10.766 -4.136 1.00 98.06 103 TYR A N 1
ATOM 847 C CA . TYR A 1 103 ? -7.812 -10.141 -5.069 1.00 98.06 103 TYR A CA 1
ATOM 848 C C . TYR A 1 103 ? -7.210 -8.967 -5.852 1.00 98.06 103 TYR A C 1
ATOM 850 O O . TYR A 1 103 ? -7.739 -8.612 -6.895 1.00 98.06 103 TYR A O 1
ATOM 858 N N . LEU A 1 104 ? -6.113 -8.379 -5.366 1.00 98.06 104 LEU A N 1
ATOM 859 C CA . LEU A 1 104 ? -5.396 -7.287 -6.032 1.00 98.06 104 LEU A CA 1
ATOM 860 C C . LEU A 1 104 ? -4.110 -7.753 -6.721 1.00 98.06 104 LEU A C 1
ATOM 862 O O . LEU A 1 104 ? -3.219 -6.936 -6.926 1.00 98.06 104 LEU A O 1
ATOM 866 N N . SER A 1 105 ? -3.958 -9.050 -6.995 1.00 96.75 105 SER A N 1
ATOM 867 C CA . SER A 1 105 ? -2.680 -9.623 -7.415 1.00 96.75 105 SER A CA 1
ATOM 868 C C . SER A 1 105 ? -2.826 -10.680 -8.502 1.00 96.75 105 SER A C 1
ATOM 870 O O . SER A 1 105 ? -3.722 -11.524 -8.473 1.00 96.75 105 SER A O 1
ATOM 872 N N . TYR A 1 106 ? -1.876 -10.693 -9.431 1.00 95.00 106 TYR A N 1
ATOM 873 C CA . TYR A 1 106 ? -1.735 -11.723 -10.448 1.00 95.00 106 TYR A CA 1
ATOM 874 C C . TYR A 1 106 ? -1.707 -13.127 -9.815 1.00 95.00 106 TYR A C 1
ATOM 876 O O . TYR A 1 106 ? -1.131 -13.336 -8.745 1.00 95.00 106 TYR A O 1
ATOM 884 N N . ASN A 1 107 ? -2.379 -14.093 -10.451 1.00 93.69 107 ASN A N 1
ATOM 885 C CA . ASN A 1 107 ? -2.612 -15.454 -9.935 1.00 93.69 107 ASN A CA 1
ATOM 886 C C . ASN A 1 107 ? -3.334 -15.547 -8.579 1.00 93.69 107 ASN A C 1
ATOM 888 O O . ASN A 1 107 ? -3.260 -16.582 -7.914 1.00 93.69 107 ASN A O 1
ATOM 892 N N . LYS A 1 108 ? -4.025 -14.481 -8.161 1.00 94.38 108 LYS A N 1
ATOM 893 C CA . LYS A 1 108 ? -4.810 -14.424 -6.925 1.00 94.38 108 LYS A CA 1
ATOM 894 C C . LYS A 1 108 ? -3.971 -14.761 -5.694 1.00 94.38 108 LYS A C 1
ATOM 896 O O . LYS A 1 108 ? -4.427 -15.418 -4.761 1.00 94.38 108 LYS A O 1
ATOM 901 N N . ASN A 1 109 ? -2.710 -14.338 -5.709 1.00 93.00 109 ASN A N 1
ATOM 902 C CA . ASN A 1 109 ? -1.759 -14.637 -4.654 1.00 93.00 109 ASN A CA 1
ATOM 903 C C . ASN A 1 109 ? -0.868 -13.428 -4.382 1.00 93.00 109 ASN A C 1
ATOM 905 O O . ASN A 1 109 ? -0.281 -12.867 -5.304 1.00 93.00 109 ASN A O 1
ATOM 909 N N . PHE A 1 110 ? -0.735 -13.068 -3.109 1.00 94.31 110 PHE A N 1
ATOM 910 C CA . PHE A 1 110 ? 0.160 -12.009 -2.670 1.00 94.31 110 PHE A CA 1
ATOM 911 C C . PHE A 1 110 ? 1.157 -12.537 -1.644 1.00 94.31 110 PHE A C 1
ATOM 913 O O . PHE A 1 110 ? 0.784 -13.101 -0.613 1.00 94.31 110 PHE A O 1
ATOM 920 N N . ILE A 1 111 ? 2.440 -12.293 -1.898 1.00 91.31 111 ILE A N 1
ATOM 921 C CA . ILE A 1 111 ? 3.537 -12.698 -1.027 1.00 91.31 111 ILE A CA 1
ATOM 922 C C . ILE A 1 111 ? 4.334 -11.462 -0.623 1.00 91.31 111 ILE A C 1
ATOM 924 O O . ILE A 1 111 ? 4.796 -10.686 -1.459 1.00 91.31 111 ILE A O 1
ATOM 928 N N . TYR A 1 112 ? 4.572 -11.304 0.676 1.00 88.12 112 TYR A N 1
ATOM 929 C CA . TYR A 1 112 ? 5.545 -10.334 1.150 1.00 88.12 112 TYR A CA 1
ATOM 930 C C . TYR A 1 112 ? 6.963 -10.813 0.801 1.00 88.12 112 TYR A C 1
ATOM 932 O O . TYR A 1 112 ? 7.483 -11.754 1.415 1.00 88.12 112 TYR A O 1
ATOM 940 N N . ASP A 1 113 ? 7.581 -10.169 -0.188 1.00 83.25 113 ASP A N 1
ATOM 941 C CA . ASP A 1 113 ? 8.895 -10.504 -0.742 1.00 83.25 113 ASP A CA 1
ATOM 942 C C . ASP A 1 113 ? 9.648 -9.217 -1.115 1.00 83.25 113 ASP A C 1
ATOM 944 O O . ASP A 1 113 ? 9.042 -8.195 -1.409 1.00 83.25 113 ASP A O 1
ATOM 948 N N . ASN A 1 114 ? 10.979 -9.273 -1.104 1.00 73.12 114 ASN A N 1
ATOM 949 C CA . ASN A 1 114 ? 11.858 -8.199 -1.563 1.00 73.12 114 ASN A CA 1
ATOM 950 C C . ASN A 1 114 ? 12.146 -8.255 -3.079 1.00 73.12 114 ASN A C 1
ATOM 952 O O . ASN A 1 114 ? 12.953 -7.455 -3.557 1.00 73.12 114 ASN A O 1
ATOM 956 N N . ASP A 1 115 ? 11.544 -9.193 -3.812 1.00 77.38 115 ASP A N 1
ATOM 957 C CA . ASP A 1 115 ? 11.535 -9.269 -5.281 1.00 77.38 115 ASP A CA 1
ATOM 958 C C . ASP A 1 115 ? 10.643 -8.170 -5.895 1.00 77.38 115 ASP A C 1
ATOM 960 O O . ASP A 1 115 ? 9.538 -8.409 -6.387 1.00 77.38 115 ASP A O 1
ATOM 964 N N . MET A 1 116 ? 11.133 -6.936 -5.774 1.00 76.12 116 MET A N 1
ATOM 965 C CA . MET A 1 116 ? 10.447 -5.691 -6.113 1.00 76.12 116 MET A CA 1
ATOM 966 C C . MET A 1 116 ? 10.958 -5.114 -7.434 1.00 76.12 116 MET A C 1
ATOM 968 O O . MET A 1 116 ? 12.171 -5.064 -7.660 1.00 76.12 116 MET A O 1
ATOM 972 N N . LYS A 1 117 ? 10.046 -4.585 -8.256 1.00 77.00 117 LYS A N 1
ATOM 973 C CA . LYS A 1 117 ? 10.369 -3.778 -9.443 1.00 77.00 117 LYS A CA 1
ATOM 974 C C . LYS A 1 117 ? 10.550 -2.294 -9.113 1.00 77.00 117 LYS A C 1
ATOM 976 O O . LYS A 1 117 ? 11.355 -1.635 -9.770 1.00 77.00 117 LYS A O 1
ATOM 981 N N . ASP A 1 118 ? 9.875 -1.788 -8.071 1.00 71.19 118 ASP A N 1
ATOM 982 C CA . ASP A 1 118 ? 10.013 -0.418 -7.547 1.00 71.19 118 ASP A CA 1
ATOM 983 C C . ASP A 1 118 ? 9.969 0.667 -8.645 1.00 71.19 118 ASP A C 1
ATOM 985 O O . ASP A 1 118 ? 10.877 1.497 -8.771 1.00 71.19 118 ASP A O 1
ATOM 989 N N . PHE A 1 119 ? 8.913 0.685 -9.461 1.00 75.69 119 PHE A N 1
ATOM 990 C CA . PHE A 1 119 ? 8.712 1.779 -10.413 1.00 75.69 119 PHE A CA 1
ATOM 991 C C . PHE A 1 119 ? 8.549 3.115 -9.674 1.00 75.69 119 PHE A C 1
ATOM 993 O O . PHE A 1 119 ? 7.766 3.240 -8.728 1.00 75.69 119 PHE A O 1
ATOM 1000 N N . ALA A 1 120 ? 9.284 4.140 -10.108 1.00 71.25 120 ALA A N 1
ATOM 1001 C CA . ALA A 1 120 ? 9.355 5.414 -9.406 1.00 71.25 120 ALA A CA 1
ATOM 1002 C C . ALA A 1 120 ? 8.023 6.173 -9.431 1.00 71.25 120 ALA A C 1
ATOM 1004 O O . ALA A 1 120 ? 7.651 6.786 -10.435 1.00 71.25 120 ALA A O 1
ATOM 1005 N N . GLY A 1 121 ? 7.329 6.173 -8.295 1.00 74.62 121 GLY A N 1
ATOM 1006 C CA . GLY A 1 121 ? 6.006 6.776 -8.146 1.00 74.62 121 GLY A CA 1
ATOM 1007 C C . GLY A 1 121 ? 4.866 5.855 -8.581 1.00 74.62 121 GLY A C 1
ATOM 1008 O O . GLY A 1 121 ? 3.736 6.317 -8.657 1.00 74.62 121 GLY A O 1
ATOM 1009 N N . LEU A 1 122 ? 5.157 4.577 -8.845 1.00 85.25 122 LEU A N 1
ATOM 1010 C CA . LEU A 1 122 ? 4.197 3.511 -9.152 1.00 85.25 122 LEU A CA 1
ATOM 1011 C C . LEU A 1 122 ? 4.511 2.260 -8.312 1.00 85.25 122 LEU A C 1
ATOM 1013 O O . LEU A 1 122 ? 4.522 1.137 -8.806 1.00 85.25 122 LEU A O 1
ATOM 1017 N N . LEU A 1 123 ? 4.804 2.450 -7.021 1.00 86.50 123 LEU A N 1
ATOM 1018 C CA . LEU A 1 123 ? 5.166 1.351 -6.113 1.00 86.50 123 LEU A CA 1
ATOM 1019 C C . LEU A 1 123 ? 4.027 0.338 -5.904 1.00 86.50 123 LEU A C 1
ATOM 1021 O O . LEU A 1 123 ? 4.286 -0.787 -5.483 1.00 86.50 123 LEU A O 1
ATOM 1025 N N . SER A 1 124 ? 2.783 0.732 -6.179 1.00 90.75 124 SER A N 1
ATOM 1026 C CA . SER A 1 124 ? 1.587 -0.120 -6.181 1.00 90.75 124 SER A CA 1
ATOM 1027 C C . SER A 1 124 ? 1.664 -1.260 -7.198 1.00 90.75 124 SER A C 1
ATOM 1029 O O . SER A 1 124 ? 1.105 -2.322 -6.932 1.00 90.75 124 SER A O 1
ATOM 1031 N N . VAL A 1 125 ? 2.409 -1.087 -8.299 1.00 91.75 125 VAL A N 1
ATOM 1032 C CA . VAL A 1 125 ? 2.594 -2.101 -9.355 1.00 91.75 125 VAL A CA 1
ATOM 1033 C C . VAL A 1 125 ? 3.034 -3.442 -8.784 1.00 91.75 125 VAL A C 1
ATOM 1035 O O . VAL A 1 125 ? 2.547 -4.488 -9.197 1.00 91.75 125 VAL A O 1
ATOM 1038 N N . ASP A 1 126 ? 3.908 -3.424 -7.785 1.00 91.75 126 ASP A N 1
ATOM 1039 C CA . ASP A 1 126 ? 4.391 -4.644 -7.154 1.00 91.75 126 ASP A CA 1
ATOM 1040 C C . ASP A 1 126 ? 3.256 -5.431 -6.461 1.00 91.75 126 ASP A C 1
ATOM 1042 O O . ASP A 1 126 ? 3.188 -6.657 -6.574 1.00 91.75 126 ASP A O 1
ATOM 1046 N N . VAL A 1 127 ? 2.263 -4.751 -5.868 1.00 94.88 127 VAL A N 1
ATOM 1047 C CA . VAL A 1 127 ? 1.075 -5.430 -5.314 1.00 94.88 127 VAL A CA 1
ATOM 1048 C C . VAL A 1 127 ? 0.311 -6.188 -6.399 1.00 94.88 127 VAL A C 1
ATOM 1050 O O . VAL A 1 127 ? -0.036 -7.352 -6.194 1.00 94.88 127 VAL A O 1
ATOM 1053 N N . TYR A 1 128 ? 0.139 -5.585 -7.575 1.00 96.19 128 TYR A N 1
ATOM 1054 C CA . TYR A 1 128 ? -0.554 -6.205 -8.709 1.00 96.19 128 TYR A CA 1
ATOM 1055 C C . TYR A 1 128 ? 0.187 -7.411 -9.273 1.00 96.19 128 TYR A C 1
ATOM 1057 O O . TYR A 1 128 ? -0.437 -8.357 -9.737 1.00 96.19 128 TYR A O 1
ATOM 1065 N N . ARG A 1 129 ? 1.513 -7.432 -9.159 1.00 94.00 129 ARG A N 1
ATOM 1066 C CA . ARG A 1 129 ? 2.352 -8.579 -9.532 1.00 94.00 129 ARG A CA 1
ATOM 1067 C C . ARG A 1 129 ? 2.311 -9.722 -8.511 1.00 94.00 129 ARG A C 1
ATOM 1069 O O . ARG A 1 129 ? 2.888 -10.783 -8.738 1.00 94.00 129 ARG A O 1
ATOM 1076 N N . GLY A 1 130 ? 1.669 -9.508 -7.362 1.00 92.50 130 GLY A N 1
ATOM 1077 C CA . GLY A 1 130 ? 1.581 -10.490 -6.282 1.00 92.50 130 GLY A CA 1
ATOM 1078 C C . GLY A 1 130 ? 2.805 -10.551 -5.374 1.00 92.50 130 GLY A C 1
ATOM 1079 O O . GLY A 1 130 ? 2.951 -11.504 -4.606 1.00 92.50 130 GLY A O 1
ATOM 1080 N N . LYS A 1 131 ? 3.690 -9.546 -5.419 1.00 89.25 131 LYS A N 1
ATOM 1081 C CA . LYS A 1 131 ? 4.863 -9.464 -4.537 1.00 89.25 131 LYS A CA 1
ATOM 1082 C C . LYS A 1 131 ? 5.043 -8.055 -4.019 1.00 89.25 131 LYS A C 1
ATOM 1084 O O . LYS A 1 131 ? 5.123 -7.133 -4.805 1.00 89.25 131 LYS A O 1
ATOM 1089 N N . GLY A 1 132 ? 5.156 -7.853 -2.714 1.00 87.50 132 GLY A N 1
ATOM 1090 C CA . GLY A 1 132 ? 5.279 -6.487 -2.208 1.00 87.50 132 GLY A CA 1
ATOM 1091 C C . GLY A 1 132 ? 5.921 -6.366 -0.842 1.00 87.50 132 GLY A C 1
ATOM 1092 O O . GLY A 1 132 ? 5.840 -7.263 -0.007 1.00 87.50 132 GLY A O 1
ATOM 1093 N N . VAL A 1 133 ? 6.492 -5.193 -0.579 1.00 85.62 133 VAL A N 1
ATOM 1094 C CA . VAL A 1 133 ? 6.924 -4.774 0.759 1.00 85.62 133 VAL A CA 1
ATOM 1095 C C . VAL A 1 133 ? 6.058 -3.630 1.287 1.00 85.62 133 VAL A C 1
ATOM 1097 O O . VAL A 1 133 ? 5.173 -3.119 0.599 1.00 85.62 133 VAL A O 1
ATOM 1100 N N . CYS A 1 134 ? 6.341 -3.176 2.510 1.00 88.31 134 CYS A N 1
ATOM 1101 C CA . CYS A 1 134 ? 5.539 -2.166 3.198 1.00 88.31 134 CYS A CA 1
ATOM 1102 C C . CYS A 1 134 ? 5.318 -0.874 2.404 1.00 88.31 134 CYS A C 1
ATOM 1104 O O . CYS A 1 134 ? 4.215 -0.340 2.441 1.00 88.31 134 CYS A O 1
ATOM 1106 N N . ARG A 1 135 ? 6.310 -0.389 1.644 1.00 85.06 135 ARG A N 1
ATOM 1107 C CA . ARG A 1 135 ? 6.147 0.825 0.821 1.00 85.06 135 ARG A CA 1
ATOM 1108 C C . ARG A 1 135 ? 5.148 0.651 -0.320 1.00 85.06 135 ARG A C 1
ATOM 1110 O O . ARG A 1 135 ? 4.403 1.582 -0.583 1.00 85.06 135 ARG A O 1
ATOM 1117 N N . SER A 1 136 ? 5.093 -0.518 -0.953 1.00 89.44 136 SER A N 1
ATOM 1118 C CA . SER A 1 136 ? 4.150 -0.802 -2.041 1.00 89.44 136 SER A CA 1
ATOM 1119 C C . SER A 1 136 ? 2.740 -0.948 -1.500 1.00 89.44 136 SER A C 1
ATOM 1121 O O . SER A 1 136 ? 1.813 -0.317 -2.001 1.00 89.44 136 SER A O 1
ATOM 1123 N N . ILE A 1 137 ? 2.611 -1.684 -0.392 1.00 94.06 137 ILE A N 1
ATOM 1124 C CA . ILE A 1 137 ? 1.338 -1.879 0.299 1.00 94.06 137 ILE A CA 1
ATOM 1125 C C . ILE A 1 137 ? 0.793 -0.533 0.814 1.00 94.06 137 ILE A C 1
ATOM 1127 O O . ILE A 1 137 ? -0.386 -0.240 0.634 1.00 94.06 137 ILE A O 1
ATOM 1131 N N . ALA A 1 138 ? 1.627 0.306 1.435 1.00 93.38 138 ALA A N 1
ATOM 1132 C CA . ALA A 1 138 ? 1.208 1.625 1.913 1.00 93.38 138 ALA A CA 1
ATOM 1133 C C . ALA A 1 138 ? 0.948 2.610 0.763 1.00 93.38 138 ALA A C 1
ATOM 1135 O O . ALA A 1 138 ? 0.016 3.405 0.839 1.00 93.38 138 ALA A O 1
ATOM 1136 N N . SER A 1 139 ? 1.732 2.552 -0.320 1.00 91.94 139 SER A N 1
ATOM 1137 C CA . SER A 1 139 ? 1.523 3.409 -1.492 1.00 91.94 139 SER A CA 1
ATOM 1138 C C . SER A 1 139 ? 0.174 3.151 -2.150 1.00 91.94 139 SER A C 1
ATOM 1140 O O . SER A 1 139 ? -0.531 4.112 -2.438 1.00 91.94 139 SER A O 1
ATOM 1142 N N . LEU A 1 140 ? -0.212 1.887 -2.341 1.00 96.19 140 LEU A N 1
ATOM 1143 C CA . LEU A 1 140 ? -1.514 1.555 -2.917 1.00 96.19 140 LEU A CA 1
ATOM 1144 C C . LEU A 1 140 ? -2.669 2.018 -2.019 1.00 96.19 140 LEU A C 1
ATOM 1146 O O . LEU A 1 140 ? -3.586 2.672 -2.503 1.00 96.19 140 LEU A O 1
ATOM 1150 N N . LEU A 1 141 ? -2.593 1.780 -0.704 1.00 97.44 141 LEU A N 1
ATOM 1151 C CA . LEU A 1 141 ? -3.601 2.290 0.233 1.00 97.44 141 LEU A CA 1
ATOM 1152 C C . LEU A 1 141 ? -3.732 3.819 0.162 1.00 97.44 141 LEU A C 1
ATOM 1154 O O . LEU A 1 141 ? -4.838 4.354 0.167 1.00 97.44 141 LEU A O 1
ATOM 1158 N N . THR A 1 142 ? -2.607 4.530 0.072 1.00 95.25 142 THR A N 1
ATOM 1159 C CA . THR A 1 142 ? -2.601 5.986 -0.102 1.00 95.25 142 THR A CA 1
ATOM 1160 C C . THR A 1 142 ? -3.302 6.400 -1.399 1.00 95.25 142 THR A C 1
ATOM 1162 O O . THR A 1 142 ? -4.103 7.332 -1.365 1.00 95.25 142 THR A O 1
ATOM 1165 N N . SER A 1 143 ? -3.040 5.721 -2.522 1.00 95.56 143 SER A N 1
ATOM 1166 C CA . SER A 1 143 ? -3.725 5.992 -3.795 1.00 95.56 143 SER A CA 1
ATOM 1167 C C . SER A 1 143 ? -5.232 5.762 -3.695 1.00 95.56 143 SER A C 1
ATOM 1169 O O . SER A 1 143 ? -5.995 6.598 -4.167 1.00 95.56 143 SER A O 1
ATOM 1171 N N . LEU A 1 144 ? -5.667 4.698 -3.011 1.00 97.75 144 LEU A N 1
ATOM 1172 C CA . LEU A 1 144 ? -7.089 4.437 -2.774 1.00 97.75 144 LEU A CA 1
ATOM 1173 C C . LEU A 1 144 ? -7.740 5.572 -1.983 1.00 97.75 144 LEU A C 1
ATOM 1175 O O . LEU A 1 144 ? -8.762 6.097 -2.403 1.00 97.75 144 LEU A O 1
ATOM 1179 N N . TYR A 1 145 ? -7.136 6.022 -0.882 1.00 96.88 145 TYR A N 1
ATOM 1180 C CA . TYR A 1 145 ? -7.694 7.151 -0.132 1.00 96.88 145 TYR A CA 1
ATOM 1181 C C . TYR A 1 145 ? -7.820 8.424 -0.967 1.00 96.88 145 TYR A C 1
ATOM 1183 O O . TYR A 1 145 ? -8.811 9.139 -0.830 1.00 96.88 145 TYR A O 1
ATOM 1191 N N . LYS A 1 146 ? -6.839 8.702 -1.832 1.00 94.62 146 LYS A N 1
ATOM 1192 C CA . LYS A 1 146 ? -6.912 9.842 -2.751 1.00 94.62 146 LYS A CA 1
ATOM 1193 C C . LYS A 1 146 ? -8.048 9.690 -3.765 1.00 94.62 146 LYS A C 1
ATOM 1195 O O . LYS A 1 146 ? -8.721 10.678 -4.032 1.00 94.62 146 LYS A O 1
ATOM 1200 N N . GLU A 1 147 ? -8.283 8.482 -4.277 1.00 97.06 147 GLU A N 1
ATOM 1201 C CA . GLU A 1 147 ? -9.409 8.178 -5.175 1.00 97.06 147 GLU A CA 1
ATOM 1202 C C . GLU A 1 147 ? -10.763 8.429 -4.489 1.00 97.06 147 GLU A C 1
ATOM 1204 O O . GLU A 1 147 ? -11.671 8.995 -5.089 1.00 97.06 147 GLU A O 1
ATOM 1209 N N . PHE A 1 148 ? -10.868 8.133 -3.190 1.00 96.81 148 PHE A N 1
ATOM 1210 C CA . PHE A 1 148 ? -12.028 8.483 -2.356 1.00 96.81 148 PHE A CA 1
ATOM 1211 C C . PHE A 1 148 ? -12.122 9.981 -1.991 1.00 96.81 148 PHE A C 1
ATOM 1213 O O . PHE A 1 148 ? -13.031 10.391 -1.271 1.00 96.81 148 PHE A O 1
ATOM 1220 N N . GLY A 1 149 ? -11.191 10.820 -2.456 1.00 94.44 149 GLY A N 1
ATOM 1221 C CA . GLY A 1 149 ? -11.175 12.260 -2.187 1.00 94.44 149 GLY A CA 1
ATOM 1222 C C . GLY A 1 149 ? -10.579 12.657 -0.832 1.00 94.44 149 GLY A C 1
ATOM 1223 O O . GLY A 1 149 ? -10.630 13.833 -0.465 1.00 94.44 149 GLY A O 1
ATOM 1224 N N . TYR A 1 150 ? -9.985 11.719 -0.091 1.00 92.81 150 TYR A N 1
ATOM 1225 C CA . TYR A 1 150 ? -9.305 12.026 1.163 1.00 92.81 150 TYR A CA 1
ATOM 1226 C C . TYR A 1 150 ? -7.916 12.620 0.934 1.00 92.81 150 TYR A C 1
ATOM 1228 O O . TYR A 1 150 ? -7.198 12.306 -0.019 1.00 92.81 150 TYR A O 1
ATOM 1236 N N . ASN A 1 151 ? -7.478 13.440 1.887 1.00 90.00 151 ASN A N 1
ATOM 1237 C CA . ASN A 1 151 ? -6.105 13.917 1.923 1.00 90.00 151 ASN A CA 1
ATOM 1238 C C . ASN A 1 151 ? -5.216 12.845 2.572 1.00 90.00 151 ASN A C 1
ATOM 1240 O O . ASN A 1 151 ? -5.202 12.697 3.795 1.00 90.00 151 ASN A O 1
ATOM 1244 N N . ALA A 1 152 ? -4.484 12.090 1.750 1.00 91.25 152 ALA A N 1
ATOM 1245 C CA . ALA A 1 152 ? -3.661 10.971 2.203 1.00 91.25 152 ALA A CA 1
ATOM 1246 C C . ALA A 1 152 ? -2.212 11.027 1.710 1.00 91.25 152 ALA A C 1
ATOM 1248 O O . ALA A 1 152 ? -1.904 11.558 0.637 1.00 91.25 152 ALA A O 1
ATOM 1249 N N . ARG A 1 153 ? -1.308 10.437 2.500 1.00 88.62 153 ARG A N 1
ATOM 1250 C CA . ARG A 1 153 ? 0.127 10.373 2.210 1.00 88.62 153 ARG A CA 1
ATOM 1251 C C . ARG A 1 153 ? 0.787 9.123 2.791 1.00 88.62 153 ARG A C 1
ATOM 1253 O O . ARG A 1 153 ? 0.532 8.750 3.932 1.00 88.62 153 ARG A O 1
ATOM 1260 N N . THR A 1 154 ? 1.732 8.552 2.048 1.00 88.69 154 THR A N 1
ATOM 1261 C CA . THR A 1 154 ? 2.640 7.516 2.559 1.00 88.69 154 THR A CA 1
ATOM 1262 C C . THR A 1 154 ? 3.763 8.141 3.385 1.00 88.69 154 THR A C 1
ATOM 1264 O O . THR A 1 154 ? 4.418 9.079 2.931 1.00 88.69 154 THR A O 1
ATOM 1267 N N . LEU A 1 155 ? 4.005 7.606 4.580 1.00 84.88 155 LEU A N 1
ATOM 1268 C CA . LEU A 1 155 ? 5.060 8.035 5.496 1.00 84.88 155 LEU A CA 1
ATOM 1269 C C . LEU A 1 155 ? 6.109 6.948 5.653 1.00 84.88 155 LEU A C 1
ATOM 1271 O O . LEU A 1 155 ? 5.761 5.782 5.846 1.00 84.88 155 LEU A O 1
ATOM 1275 N N . VAL A 1 156 ? 7.381 7.336 5.677 1.00 81.88 156 VAL A N 1
ATOM 1276 C CA . VAL A 1 156 ? 8.469 6.458 6.100 1.00 81.88 156 VAL A CA 1
ATOM 1277 C C . VAL A 1 156 ? 8.744 6.642 7.588 1.00 81.88 156 VAL A C 1
ATOM 1279 O O . VAL A 1 156 ? 8.874 7.749 8.120 1.00 81.88 156 VAL A O 1
ATOM 1282 N N . VAL A 1 157 ? 8.816 5.524 8.298 1.00 79.88 157 VAL A N 1
ATOM 1283 C CA . VAL A 1 157 ? 8.976 5.494 9.751 1.00 79.88 157 VAL A CA 1
ATOM 1284 C C . VAL A 1 157 ? 10.061 4.505 10.143 1.00 79.88 157 VAL A C 1
ATOM 1286 O O . VAL A 1 157 ? 10.353 3.561 9.416 1.00 79.88 157 VAL A O 1
ATOM 1289 N N . ASN A 1 158 ? 10.674 4.710 11.303 1.00 78.00 158 ASN A N 1
ATOM 1290 C CA . ASN A 1 158 ? 11.467 3.682 11.964 1.00 78.00 158 ASN A CA 1
ATOM 1291 C C . ASN A 1 158 ? 10.610 3.052 13.060 1.00 78.00 158 ASN A C 1
ATOM 1293 O O . ASN A 1 158 ? 10.257 3.706 14.042 1.00 78.00 158 ASN A O 1
ATOM 1297 N N . ALA A 1 159 ? 10.230 1.806 12.840 1.00 74.38 159 ALA A N 1
ATOM 1298 C CA . ALA A 1 159 ? 9.478 0.973 13.743 1.00 74.38 159 ALA A CA 1
ATOM 1299 C C . ALA A 1 159 ? 10.416 0.047 14.525 1.00 74.38 159 ALA A C 1
ATOM 1301 O O . ALA A 1 159 ? 11.242 -0.685 13.967 1.00 74.38 159 ALA A O 1
ATOM 1302 N N . ASN A 1 160 ? 10.247 0.035 15.844 1.00 70.81 160 ASN A N 1
ATOM 1303 C CA . ASN A 1 160 ? 10.830 -0.997 16.687 1.00 70.81 160 ASN A CA 1
ATOM 1304 C C . ASN A 1 160 ? 10.005 -2.296 16.549 1.00 70.81 160 ASN A C 1
ATOM 1306 O O . ASN A 1 160 ? 8.777 -2.287 16.589 1.00 70.81 160 ASN A O 1
ATOM 1310 N N . LYS A 1 161 ? 10.677 -3.441 16.396 1.00 64.56 161 LYS A N 1
ATOM 1311 C CA . LYS A 1 161 ? 10.031 -4.756 16.262 1.00 64.56 161 LYS A CA 1
ATOM 1312 C C . LYS A 1 161 ? 9.166 -5.139 17.454 1.00 64.56 161 LYS A C 1
ATOM 1314 O O . LYS A 1 161 ? 8.123 -5.758 17.262 1.00 64.56 161 LYS A O 1
ATOM 1319 N N . GLU A 1 162 ? 9.603 -4.806 18.664 1.00 62.19 162 GLU A N 1
ATOM 1320 C CA . GLU A 1 162 ? 8.810 -5.065 19.870 1.00 62.19 162 GLU A CA 1
ATOM 1321 C C . GLU A 1 162 ? 7.520 -4.244 19.863 1.00 62.19 162 GLU A C 1
ATOM 1323 O O . GLU A 1 162 ? 6.478 -4.733 20.287 1.00 62.19 162 GLU A O 1
ATOM 1328 N N . SER A 1 163 ? 7.569 -3.039 19.290 1.00 61.66 163 SER A N 1
ATOM 1329 C CA . SER A 1 163 ? 6.416 -2.155 19.141 1.00 61.66 163 SER A CA 1
ATOM 1330 C C . SER A 1 163 ? 5.373 -2.685 18.156 1.00 61.66 163 SER A C 1
ATOM 1332 O O . SER A 1 163 ? 4.193 -2.460 18.376 1.00 61.66 163 SER A O 1
ATOM 1334 N N . ILE A 1 164 ? 5.785 -3.400 17.102 1.00 66.38 164 ILE A N 1
ATOM 1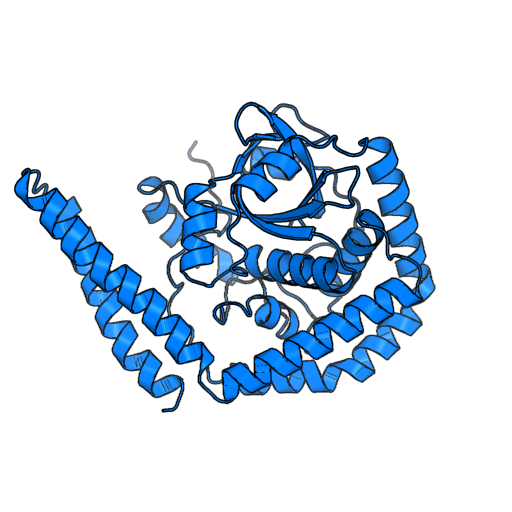335 C CA . ILE A 1 164 ? 4.866 -3.966 16.098 1.00 66.38 164 ILE A CA 1
ATOM 1336 C C . ILE A 1 164 ? 4.146 -5.217 16.620 1.00 66.38 164 ILE A C 1
ATOM 1338 O O . ILE A 1 164 ? 2.972 -5.412 16.335 1.00 66.38 164 ILE A O 1
ATOM 1342 N N . ARG A 1 165 ? 4.839 -6.079 17.377 1.00 65.94 165 ARG A N 1
ATOM 1343 C CA . ARG A 1 165 ? 4.295 -7.380 17.824 1.00 65.94 165 ARG A CA 1
ATOM 1344 C C . ARG A 1 165 ? 3.114 -7.274 18.783 1.00 65.94 165 ARG A C 1
ATOM 1346 O O . ARG A 1 165 ? 2.351 -8.224 18.892 1.00 65.94 165 ARG A O 1
ATOM 1353 N N . ASN A 1 166 ? 3.009 -6.155 19.490 1.00 64.81 166 ASN A N 1
ATOM 1354 C CA . ASN A 1 166 ? 1.967 -5.918 20.483 1.00 64.81 166 ASN A CA 1
ATOM 1355 C C . ASN A 1 166 ? 0.832 -5.049 19.924 1.00 64.81 166 ASN A C 1
ATOM 1357 O O . ASN A 1 166 ? 0.062 -4.488 20.698 1.00 64.81 166 ASN A O 1
ATOM 1361 N N . ASN A 1 167 ? 0.762 -4.875 18.601 1.00 73.19 167 ASN A N 1
ATOM 1362 C CA . ASN A 1 167 ? -0.297 -4.100 17.979 1.00 73.19 167 ASN A CA 1
ATOM 1363 C C . ASN A 1 167 ? -1.609 -4.884 17.915 1.00 73.19 167 ASN A C 1
ATOM 1365 O O . ASN A 1 167 ? -1.652 -6.112 17.978 1.00 73.19 167 ASN A O 1
ATOM 1369 N N . LEU A 1 168 ? -2.694 -4.127 17.793 1.00 74.25 168 LEU A N 1
ATOM 1370 C CA . LEU A 1 168 ? -4.028 -4.659 17.594 1.00 74.25 168 LEU A CA 1
ATOM 1371 C C . LEU A 1 168 ? -4.160 -5.171 16.156 1.00 74.25 168 LEU A C 1
ATOM 1373 O O . LEU A 1 168 ? -4.281 -4.360 15.243 1.00 74.25 168 LEU A O 1
ATOM 1377 N N . HIS A 1 169 ? -4.135 -6.493 15.989 1.00 80.94 169 HIS A N 1
ATOM 1378 C CA . HIS A 1 169 ? -4.348 -7.184 14.716 1.00 80.94 169 HIS A CA 1
ATOM 1379 C C . HIS A 1 169 ? -5.786 -7.703 14.660 1.00 80.94 169 HIS A C 1
ATOM 1381 O O . HIS A 1 169 ? -6.181 -8.480 15.530 1.00 80.94 169 HIS A O 1
ATOM 1387 N N . LEU A 1 170 ? -6.567 -7.267 13.671 1.00 84.31 170 LEU A N 1
ATOM 1388 C CA . LEU A 1 170 ? -8.006 -7.562 13.598 1.00 84.31 170 LEU A CA 1
ATOM 1389 C C . LEU A 1 170 ? -8.376 -8.435 12.395 1.00 84.31 170 LEU A C 1
ATOM 1391 O O . LEU A 1 170 ? -9.368 -9.158 12.443 1.00 84.31 170 LEU A O 1
ATOM 1395 N N . SER A 1 171 ? -7.578 -8.409 11.328 1.00 84.44 171 SER A N 1
ATOM 1396 C CA . SER A 1 171 ? -7.761 -9.257 10.157 1.00 84.44 171 SER A CA 1
ATOM 1397 C C . SER A 1 171 ? -7.551 -10.730 10.496 1.00 84.44 171 SER A C 1
ATOM 1399 O O . SER A 1 171 ? -6.539 -11.127 11.076 1.00 84.44 171 SER A O 1
ATOM 1401 N N . ASN A 1 172 ? -8.484 -11.565 10.044 1.00 81.75 172 ASN A N 1
ATOM 1402 C CA . ASN A 1 172 ? -8.361 -13.021 10.072 1.00 81.75 172 ASN A CA 1
ATOM 1403 C C . ASN A 1 172 ? -7.473 -13.572 8.938 1.00 81.75 172 ASN A C 1
ATOM 1405 O O . ASN A 1 172 ? -7.211 -14.774 8.899 1.00 81.75 172 ASN A O 1
ATOM 1409 N N . VAL A 1 173 ? -7.003 -12.717 8.023 1.00 82.06 173 VAL A N 1
ATOM 1410 C CA . VAL A 1 173 ? -6.137 -13.099 6.904 1.00 82.06 173 VAL A CA 1
ATOM 1411 C C . VAL A 1 173 ? -4.700 -12.723 7.238 1.00 82.06 173 VAL A C 1
ATOM 1413 O O . VAL A 1 173 ? -4.362 -11.546 7.401 1.00 82.06 173 VAL A O 1
ATOM 1416 N N . SER A 1 174 ? -3.834 -13.728 7.348 1.00 85.06 174 SER A N 1
ATOM 1417 C CA . SER A 1 174 ? -2.421 -13.514 7.642 1.00 85.06 174 SER A CA 1
ATOM 1418 C C . SER A 1 174 ? -1.646 -13.092 6.393 1.00 85.06 174 SER A C 1
ATOM 1420 O O . SER A 1 174 ? -1.926 -13.511 5.273 1.00 85.06 174 SER A O 1
ATOM 1422 N N . LEU A 1 175 ? -0.642 -12.239 6.593 1.00 86.38 175 LEU A N 1
ATOM 1423 C CA . LEU A 1 175 ? 0.276 -11.846 5.532 1.00 86.38 175 LEU A CA 1
ATOM 1424 C C . LEU A 1 175 ? 1.288 -12.971 5.270 1.00 86.38 175 LEU A C 1
ATOM 1426 O O . LEU A 1 175 ? 2.132 -13.251 6.128 1.00 86.38 175 LEU A O 1
ATOM 1430 N N . GLN A 1 176 ? 1.233 -13.572 4.082 1.00 87.38 176 GLN A N 1
ATOM 1431 C CA . GLN A 1 176 ? 2.202 -14.578 3.640 1.00 87.38 176 GLN A CA 1
ATOM 1432 C C . GLN A 1 176 ? 3.574 -13.940 3.379 1.00 87.38 176 GLN A C 1
ATOM 1434 O O . GLN A 1 176 ? 3.654 -12.802 2.918 1.00 87.38 176 GLN A O 1
ATOM 1439 N N . LYS A 1 177 ? 4.670 -14.651 3.678 1.00 84.44 177 LYS A N 1
ATOM 1440 C CA . LYS A 1 177 ? 6.050 -14.141 3.549 1.00 84.44 177 LYS A CA 1
ATOM 1441 C C . LYS A 1 177 ? 6.954 -15.180 2.897 1.00 84.44 177 LYS A C 1
ATOM 1443 O O . LYS A 1 177 ? 6.815 -16.362 3.197 1.00 84.44 177 LYS A O 1
ATOM 1448 N N . SER A 1 178 ? 7.902 -14.747 2.065 1.00 79.75 178 SER A N 1
ATOM 1449 C CA . SER A 1 178 ? 8.874 -15.658 1.448 1.00 79.75 178 SER A CA 1
ATOM 1450 C C . SER A 1 178 ? 10.109 -15.919 2.322 1.00 79.75 178 SER A C 1
ATOM 1452 O O . SER A 1 178 ? 10.572 -15.054 3.072 1.00 79.75 178 SER A O 1
ATOM 1454 N N . ASP A 1 179 ? 10.705 -17.109 2.183 1.00 68.94 179 ASP A N 1
ATOM 1455 C CA . ASP A 1 179 ? 11.924 -17.492 2.912 1.00 68.94 179 ASP A CA 1
ATOM 1456 C C . ASP A 1 179 ? 13.190 -16.787 2.386 1.00 68.94 179 ASP A C 1
ATOM 1458 O O . ASP A 1 179 ? 14.114 -16.488 3.152 1.00 68.94 179 ASP A O 1
ATOM 1462 N N . LYS A 1 180 ? 13.238 -16.477 1.080 1.00 57.59 180 LYS A N 1
ATOM 1463 C CA . LYS A 1 180 ? 14.412 -15.901 0.392 1.00 57.59 180 LYS A CA 1
ATOM 1464 C C . LYS A 1 180 ? 14.682 -14.442 0.778 1.00 57.59 180 LYS A C 1
ATOM 1466 O O . LYS A 1 180 ? 15.847 -14.034 0.834 1.00 57.59 180 LYS A O 1
ATOM 1471 N N . GLY A 1 181 ? 13.648 -13.673 1.130 1.00 54.31 181 GLY A N 1
ATOM 1472 C CA . GLY A 1 181 ? 13.785 -12.279 1.565 1.00 54.31 181 GLY A CA 1
ATOM 1473 C C . GLY A 1 181 ? 14.664 -12.098 2.815 1.00 54.31 181 GLY A C 1
ATOM 1474 O O . GLY A 1 181 ? 15.351 -11.081 2.952 1.00 54.31 181 GLY A O 1
ATOM 1475 N N . ASN A 1 182 ? 14.729 -13.110 3.689 1.00 52.25 182 ASN A N 1
ATOM 1476 C CA . ASN A 1 182 ? 15.447 -13.055 4.967 1.00 52.25 182 ASN A CA 1
ATOM 1477 C C . ASN A 1 182 ? 16.980 -12.984 4.825 1.00 52.25 182 ASN A C 1
ATOM 1479 O O . ASN A 1 182 ? 17.646 -12.307 5.613 1.00 52.25 182 ASN A O 1
ATOM 1483 N N . ALA A 1 183 ? 17.561 -13.642 3.815 1.00 52.44 183 ALA A N 1
ATOM 1484 C CA . ALA A 1 183 ? 19.015 -13.676 3.623 1.00 52.44 183 ALA A CA 1
ATOM 1485 C C . ALA A 1 183 ? 19.570 -12.327 3.134 1.00 52.44 183 ALA A C 1
ATOM 1487 O O . ALA A 1 183 ? 20.667 -11.909 3.518 1.00 52.44 183 ALA A O 1
ATOM 1488 N N . PHE A 1 184 ? 18.796 -11.619 2.310 1.00 50.19 184 PHE A N 1
ATOM 1489 C CA . PHE A 1 184 ? 19.158 -10.296 1.823 1.00 50.19 184 PHE A CA 1
ATOM 1490 C C . PHE A 1 184 ? 18.975 -9.210 2.904 1.00 50.19 184 PHE A C 1
ATOM 1492 O O . PHE A 1 184 ? 19.858 -8.366 3.081 1.00 50.19 184 PHE A O 1
ATOM 1499 N N . ALA A 1 185 ? 17.914 -9.320 3.714 1.00 53.03 185 ALA A N 1
ATOM 1500 C CA . ALA A 1 185 ? 17.674 -8.497 4.904 1.00 53.03 185 ALA A CA 1
ATOM 1501 C C . ALA A 1 185 ? 18.877 -8.447 5.852 1.00 53.03 185 ALA A C 1
ATOM 1503 O O . ALA A 1 185 ? 19.288 -7.378 6.303 1.00 53.03 185 ALA A O 1
ATOM 1504 N N . GLY A 1 186 ? 19.454 -9.618 6.142 1.00 53.00 186 GLY A N 1
ATOM 1505 C CA . GLY A 1 186 ? 20.562 -9.754 7.084 1.00 53.00 186 GLY A CA 1
ATOM 1506 C C . GLY A 1 186 ? 21.858 -9.086 6.618 1.00 53.00 186 GLY A C 1
ATOM 1507 O O . GLY A 1 186 ? 22.633 -8.623 7.454 1.00 53.00 186 GLY A O 1
ATOM 1508 N N . LYS A 1 187 ? 22.094 -8.996 5.299 1.00 50.16 187 LYS A N 1
ATOM 1509 C CA . LYS A 1 187 ? 23.274 -8.317 4.737 1.00 50.16 187 LYS A CA 1
ATOM 1510 C C . LYS A 1 187 ? 23.134 -6.793 4.785 1.00 50.16 187 LYS A C 1
ATOM 1512 O O . LYS A 1 187 ? 24.086 -6.123 5.168 1.00 50.16 187 LYS A O 1
ATOM 1517 N N . ILE A 1 188 ? 21.953 -6.253 4.472 1.00 50.06 188 ILE A N 1
ATOM 1518 C CA . ILE A 1 188 ? 21.704 -4.799 4.487 1.00 50.06 188 ILE A CA 1
ATOM 1519 C C . ILE A 1 188 ? 21.560 -4.242 5.902 1.00 50.06 188 ILE A C 1
ATOM 1521 O O . ILE A 1 188 ? 22.052 -3.152 6.172 1.00 50.06 188 ILE A O 1
ATOM 1525 N N . ALA A 1 189 ? 20.987 -5.011 6.832 1.00 50.88 189 ALA A N 1
ATOM 1526 C CA . ALA A 1 189 ? 20.872 -4.602 8.232 1.00 50.88 189 ALA A CA 1
ATOM 1527 C C . ALA A 1 189 ? 22.229 -4.291 8.893 1.00 50.88 189 ALA A C 1
ATOM 1529 O O . ALA A 1 189 ? 22.269 -3.623 9.923 1.00 50.88 189 ALA A O 1
ATOM 1530 N N . LYS A 1 190 ? 23.348 -4.781 8.335 1.00 49.50 190 LYS A N 1
ATOM 1531 C CA . LYS A 1 190 ? 24.700 -4.412 8.779 1.00 49.50 190 LYS A CA 1
ATOM 1532 C C . LYS A 1 190 ? 25.094 -3.004 8.323 1.00 49.50 190 LYS A C 1
ATOM 1534 O O . LYS A 1 190 ? 25.645 -2.273 9.134 1.00 49.50 190 LYS A O 1
ATOM 1539 N N . LEU A 1 191 ? 24.753 -2.623 7.088 1.00 42.34 191 LEU A N 1
ATOM 1540 C CA . LEU A 1 191 ? 25.015 -1.299 6.506 1.00 42.34 191 LEU A CA 1
ATOM 1541 C C . LEU A 1 191 ? 24.181 -0.200 7.190 1.00 42.34 191 LEU A C 1
ATOM 1543 O O . LEU A 1 191 ? 24.646 0.906 7.430 1.00 42.34 191 LEU A O 1
ATOM 1547 N N . THR A 1 192 ? 22.944 -0.521 7.564 1.00 46.28 192 THR A N 1
ATOM 1548 C CA . THR A 1 192 ? 21.970 0.457 8.075 1.00 46.28 192 THR A CA 1
ATOM 1549 C C . THR A 1 192 ? 22.095 0.708 9.576 1.00 46.28 192 THR A C 1
ATOM 1551 O O . THR A 1 192 ? 21.357 1.520 10.120 1.00 46.28 192 THR A O 1
ATOM 1554 N N . ASN A 1 193 ? 23.023 0.031 10.266 1.00 45.19 193 ASN A N 1
ATOM 1555 C CA . ASN A 1 193 ? 23.398 0.410 11.634 1.00 45.19 193 ASN A CA 1
ATOM 1556 C C . ASN A 1 193 ? 24.229 1.704 11.660 1.00 45.19 193 ASN A C 1
ATOM 1558 O O . ASN A 1 193 ? 24.296 2.340 12.706 1.00 45.19 193 ASN A O 1
ATOM 1562 N N . PHE A 1 194 ? 24.842 2.082 10.532 1.00 41.28 194 PHE A N 1
ATOM 1563 C CA . PHE A 1 194 ? 25.694 3.268 10.413 1.00 41.28 194 PHE A CA 1
ATOM 1564 C C . PHE A 1 194 ? 24.938 4.497 9.885 1.00 41.28 194 PHE A C 1
ATOM 1566 O O . PHE A 1 194 ? 25.309 5.623 10.195 1.00 41.28 194 PHE A O 1
ATOM 1573 N N . ILE A 1 195 ? 23.829 4.295 9.160 1.00 46.31 195 ILE A N 1
ATOM 1574 C CA . ILE A 1 195 ? 22.978 5.373 8.636 1.00 46.31 195 ILE A CA 1
ATOM 1575 C C . ILE A 1 195 ? 21.553 5.183 9.178 1.00 46.31 195 ILE A C 1
ATOM 1577 O O . ILE A 1 195 ? 20.921 4.182 8.820 1.00 46.31 195 ILE A O 1
ATOM 1581 N N . PRO A 1 196 ? 21.015 6.111 10.003 1.00 51.59 196 PRO A N 1
ATOM 1582 C CA . PRO A 1 196 ? 19.640 6.062 10.497 1.00 51.59 196 PRO A CA 1
ATOM 1583 C C . PRO A 1 196 ? 18.662 6.292 9.344 1.00 51.59 196 PRO A C 1
ATOM 1585 O O . PRO A 1 196 ? 18.140 7.379 9.115 1.00 51.59 196 PRO A O 1
ATOM 1588 N N . THR A 1 197 ? 18.424 5.226 8.601 1.00 58.47 197 THR A N 1
ATOM 1589 C CA . THR A 1 197 ? 17.382 5.134 7.595 1.00 58.47 197 THR A CA 1
ATOM 1590 C C . THR A 1 197 ? 16.069 4.776 8.299 1.00 58.47 197 THR A C 1
ATOM 1592 O O . THR A 1 197 ? 16.081 4.227 9.412 1.00 58.47 197 THR A O 1
ATOM 1595 N N . PRO A 1 198 ? 14.905 5.095 7.708 1.00 67.94 198 PRO A N 1
ATOM 1596 C CA . PRO A 1 198 ? 13.635 4.533 8.170 1.00 67.94 198 PRO A CA 1
ATOM 1597 C C . PRO A 1 198 ? 13.715 2.982 8.188 1.00 67.94 198 PRO A C 1
ATOM 1599 O O . PRO A 1 198 ? 14.7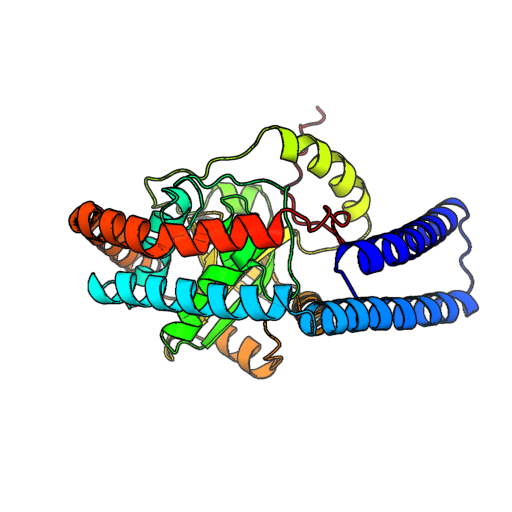36 2.408 7.820 1.00 67.94 198 PRO A O 1
ATOM 1602 N N . ASN A 1 199 ? 12.685 2.245 8.599 1.00 74.12 199 ASN A N 1
ATOM 1603 C CA . ASN A 1 199 ? 12.612 0.782 8.387 1.00 74.12 199 ASN A CA 1
ATOM 1604 C C . ASN A 1 199 ? 11.193 0.229 8.163 1.00 74.12 199 ASN A C 1
ATOM 1606 O O . ASN A 1 199 ? 11.024 -0.990 8.104 1.00 74.12 199 ASN A O 1
ATOM 1610 N N . HIS A 1 200 ? 10.202 1.105 7.998 1.00 84.69 200 HIS A N 1
ATOM 1611 C CA . HIS A 1 200 ? 8.848 0.761 7.615 1.00 84.69 200 HIS A CA 1
ATOM 1612 C C . HIS A 1 200 ? 8.127 1.899 6.866 1.00 84.69 200 HIS A C 1
ATOM 1614 O O . HIS A 1 200 ? 8.581 3.044 6.900 1.00 84.69 200 HIS A O 1
ATOM 1620 N N . ALA A 1 201 ? 7.007 1.595 6.206 1.00 87.38 201 ALA A N 1
ATOM 1621 C CA . ALA A 1 201 ? 6.139 2.586 5.567 1.00 87.38 201 ALA A CA 1
ATOM 1622 C C . ALA A 1 201 ? 4.670 2.379 5.966 1.00 87.38 201 ALA A C 1
ATOM 1624 O O . ALA A 1 201 ? 4.208 1.241 6.051 1.00 87.38 201 ALA A O 1
ATOM 1625 N N . ILE A 1 202 ? 3.960 3.481 6.207 1.00 91.31 202 ILE A N 1
ATOM 1626 C CA . ILE A 1 202 ? 2.553 3.518 6.640 1.00 91.31 202 ILE A CA 1
ATOM 1627 C C . ILE A 1 202 ? 1.778 4.581 5.852 1.00 91.31 202 ILE A C 1
ATOM 1629 O O . ILE A 1 202 ? 2.383 5.397 5.160 1.00 91.31 202 ILE A O 1
ATOM 1633 N N . THR A 1 203 ? 0.459 4.618 5.998 1.00 92.75 203 THR A N 1
ATOM 1634 C CA . THR A 1 203 ? -0.413 5.624 5.381 1.00 92.75 203 THR A CA 1
ATOM 1635 C C . THR A 1 203 ? -0.972 6.566 6.443 1.00 92.75 203 THR A C 1
ATOM 1637 O O . THR A 1 203 ? -1.499 6.128 7.461 1.00 92.75 203 THR A O 1
ATOM 1640 N N . LEU A 1 204 ? -0.859 7.871 6.212 1.00 92.19 204 LEU A N 1
ATOM 1641 C CA . LEU A 1 204 ? -1.558 8.912 6.960 1.00 92.19 204 LEU A CA 1
ATOM 1642 C C . LEU A 1 204 ? -2.740 9.401 6.128 1.00 92.19 204 LEU A C 1
ATOM 1644 O O . LEU A 1 204 ? -2.548 9.749 4.965 1.00 92.19 204 LEU A O 1
ATOM 1648 N N . VAL A 1 205 ? -3.927 9.465 6.725 1.00 92.62 205 VAL A N 1
ATOM 1649 C CA . VAL A 1 205 ? -5.137 10.000 6.088 1.00 92.62 205 VAL A CA 1
ATOM 1650 C C . VAL A 1 205 ? -5.872 10.968 7.014 1.00 92.62 205 VAL A C 1
ATOM 1652 O O . VAL A 1 205 ? -5.821 10.847 8.240 1.00 92.62 205 VAL A O 1
ATOM 1655 N N . ASP A 1 206 ? -6.508 11.953 6.393 1.00 90.88 206 ASP A N 1
ATOM 1656 C CA . ASP A 1 206 ? -7.279 13.044 6.981 1.00 90.88 206 ASP A CA 1
ATOM 1657 C C . ASP A 1 206 ? -8.685 13.055 6.361 1.00 90.88 206 ASP A C 1
ATOM 1659 O O . ASP A 1 206 ? -8.820 13.124 5.136 1.00 90.88 206 ASP A O 1
ATOM 1663 N N . ASP A 1 207 ? -9.710 12.967 7.215 1.00 90.38 207 ASP A N 1
ATOM 1664 C CA . ASP A 1 207 ? -11.134 13.003 6.842 1.00 90.38 207 ASP A CA 1
ATOM 1665 C C . ASP A 1 207 ? -11.797 14.377 7.086 1.00 90.38 207 ASP A C 1
ATOM 1667 O O . ASP A 1 207 ? -13.015 14.514 6.989 1.00 90.38 207 ASP A O 1
ATOM 1671 N N . GLY A 1 208 ? -11.005 15.397 7.427 1.00 88.62 208 GLY A N 1
ATOM 1672 C CA . GLY A 1 208 ? -11.439 16.742 7.800 1.00 88.62 208 GLY A CA 1
ATOM 1673 C C . GLY A 1 208 ? -11.714 16.931 9.296 1.00 88.62 208 GLY A C 1
ATOM 1674 O O . GLY A 1 208 ? -11.847 18.072 9.745 1.00 88.62 208 GLY A O 1
ATOM 1675 N N . LYS A 1 209 ? -11.782 15.849 10.083 1.00 90.94 209 LYS A N 1
ATOM 1676 C CA . LYS A 1 209 ? -12.073 15.878 11.527 1.00 90.94 209 LYS A CA 1
ATOM 1677 C C . LYS A 1 209 ? -11.006 15.163 12.354 1.00 90.94 209 LYS A C 1
ATOM 1679 O O . LYS A 1 209 ? -10.591 15.665 13.398 1.00 90.94 209 LYS A O 1
ATOM 1684 N N . ASN A 1 210 ? -10.591 13.991 11.904 1.00 91.94 210 ASN A N 1
ATOM 1685 C CA . ASN A 1 210 ? -9.654 13.090 12.540 1.00 91.94 210 ASN A CA 1
ATOM 1686 C C . ASN A 1 210 ? -8.470 12.811 11.617 1.00 91.94 210 ASN A C 1
ATOM 1688 O O . ASN A 1 210 ? -8.509 12.981 10.400 1.00 91.94 210 ASN A O 1
ATOM 1692 N N . SER A 1 211 ? -7.406 12.304 12.227 1.00 91.06 211 SER A N 1
ATOM 1693 C CA . SER A 1 211 ? -6.249 11.792 11.504 1.00 91.06 211 SER A CA 1
ATOM 1694 C C . SER A 1 211 ? -5.996 10.330 11.835 1.00 91.06 211 SER A C 1
ATOM 1696 O O . SER A 1 211 ? -5.941 9.942 13.004 1.00 91.06 211 SER A O 1
ATOM 1698 N N . TYR A 1 212 ? -5.755 9.529 10.803 1.00 92.81 212 TYR A N 1
ATOM 1699 C CA . TYR A 1 212 ? -5.546 8.090 10.922 1.00 92.81 212 TYR A CA 1
ATOM 1700 C C . TYR A 1 212 ? -4.145 7.735 10.431 1.00 92.81 212 TYR A C 1
ATOM 1702 O O . TYR A 1 212 ? -3.747 8.140 9.342 1.00 92.81 212 TYR A O 1
ATOM 1710 N N . LYS A 1 213 ? -3.383 6.990 11.239 1.00 91.88 213 LYS A N 1
ATOM 1711 C CA . LYS A 1 213 ? -2.046 6.487 10.887 1.00 91.88 213 LYS A CA 1
ATOM 1712 C C . LYS A 1 213 ? -2.123 4.980 10.803 1.00 91.88 213 LYS A C 1
ATOM 1714 O O . LYS A 1 213 ? -2.173 4.304 11.824 1.00 91.88 213 LYS A O 1
ATOM 1719 N N . LEU A 1 214 ? -2.190 4.478 9.588 1.00 93.19 214 LEU A N 1
ATOM 1720 C CA . LEU A 1 214 ? -2.594 3.121 9.286 1.00 93.19 214 LEU A CA 1
ATOM 1721 C C . LEU A 1 214 ? -1.412 2.360 8.712 1.00 93.19 214 LEU A C 1
ATOM 1723 O O . LEU A 1 214 ? -0.785 2.782 7.743 1.00 93.19 214 LEU A O 1
ATOM 1727 N N . ASP A 1 215 ? -1.099 1.234 9.329 1.00 92.19 215 ASP A N 1
ATOM 1728 C CA . ASP A 1 215 ? -0.048 0.333 8.897 1.00 92.19 215 ASP A CA 1
ATOM 1729 C C . ASP A 1 215 ? -0.688 -0.896 8.243 1.00 92.19 215 ASP A C 1
ATOM 1731 O O . ASP A 1 215 ? -1.040 -1.855 8.936 1.00 92.19 215 ASP A O 1
ATOM 1735 N N . PRO A 1 216 ? -0.854 -0.904 6.911 1.00 92.81 216 PRO A N 1
ATOM 1736 C CA . PRO A 1 216 ? -1.509 -2.016 6.229 1.00 92.81 216 PRO A CA 1
ATOM 1737 C C . PRO A 1 216 ? -0.670 -3.293 6.214 1.00 92.81 216 PRO A C 1
ATOM 1739 O O . PRO A 1 216 ? -1.205 -4.382 6.009 1.00 92.81 216 PRO A O 1
ATOM 1742 N N . THR A 1 217 ? 0.643 -3.191 6.440 1.00 89.69 217 THR A N 1
ATOM 1743 C CA . THR A 1 217 ? 1.516 -4.371 6.485 1.00 89.69 217 THR A CA 1
ATOM 1744 C C . THR A 1 217 ? 1.291 -5.129 7.782 1.00 89.69 217 THR A C 1
ATOM 1746 O O . THR A 1 217 ? 1.140 -6.350 7.770 1.00 89.69 217 THR A O 1
ATOM 1749 N N . ASN A 1 218 ? 1.244 -4.395 8.894 1.00 87.00 218 ASN A N 1
ATOM 1750 C CA . ASN A 1 218 ? 1.044 -4.969 10.216 1.00 87.00 218 ASN A CA 1
ATOM 1751 C C . ASN A 1 218 ? -0.425 -4.991 10.639 1.00 87.00 218 ASN A C 1
ATOM 1753 O O . ASN A 1 218 ? -0.697 -5.490 11.716 1.00 87.00 218 ASN A O 1
ATOM 1757 N N . ASP A 1 219 ? -1.359 -4.528 9.804 1.00 89.81 219 ASP A N 1
ATOM 1758 C CA . ASP A 1 219 ? -2.787 -4.464 10.128 1.00 89.81 219 ASP A CA 1
ATOM 1759 C C . ASP A 1 219 ? -3.045 -3.785 11.476 1.00 89.81 219 ASP A C 1
ATOM 1761 O O . ASP A 1 219 ? -3.481 -4.411 12.438 1.00 89.81 219 ASP A O 1
ATOM 1765 N N . CYS A 1 220 ? -2.675 -2.511 11.580 1.00 88.38 220 CYS A N 1
ATOM 1766 C CA . CYS A 1 220 ? -2.923 -1.755 12.798 1.00 88.38 220 CYS A CA 1
ATOM 1767 C C . CYS A 1 220 ? -3.039 -0.252 12.555 1.00 88.38 220 CYS A C 1
ATOM 1769 O O . CYS A 1 220 ? -2.417 0.302 11.647 1.00 88.38 220 CYS A O 1
ATOM 1771 N N . MET A 1 221 ? -3.764 0.418 13.449 1.00 90.94 221 MET A N 1
ATOM 1772 C CA . MET A 1 221 ? -3.763 1.870 13.581 1.00 90.94 221 MET A CA 1
ATOM 1773 C C . MET A 1 221 ? -2.791 2.310 14.681 1.00 90.94 221 MET A C 1
ATOM 1775 O O . MET A 1 221 ? -2.699 1.678 15.730 1.00 90.94 221 MET A O 1
ATOM 1779 N N . MET A 1 222 ? -2.104 3.425 14.454 1.00 88.75 222 MET A N 1
ATOM 1780 C CA . MET A 1 222 ? -1.210 4.081 15.403 1.00 88.75 222 MET A CA 1
ATOM 1781 C C . MET A 1 222 ? -1.815 5.402 15.897 1.00 88.75 222 MET A C 1
ATOM 1783 O O . MET A 1 222 ? -2.490 6.108 15.146 1.00 88.75 222 MET A O 1
ATOM 1787 N N . LEU A 1 223 ? -1.522 5.771 17.144 1.00 87.94 223 LEU A N 1
ATOM 1788 C CA . LEU A 1 223 ? -1.954 7.034 17.753 1.00 87.94 223 LEU A CA 1
ATOM 1789 C C . LEU A 1 223 ? -0.814 8.064 17.772 1.00 87.94 223 LEU A C 1
ATOM 1791 O O . LEU A 1 223 ? 0.365 7.720 17.672 1.00 87.94 223 LEU A O 1
ATOM 1795 N N . ASN A 1 224 ? -1.158 9.341 17.946 1.00 85.31 224 ASN A N 1
ATOM 1796 C CA . ASN A 1 224 ? -0.172 10.414 18.106 1.00 85.31 224 ASN A CA 1
ATOM 1797 C C . ASN A 1 224 ? 0.571 10.296 19.443 1.00 85.31 224 ASN A C 1
ATOM 1799 O O . ASN A 1 224 ? -0.040 10.239 20.507 1.00 85.31 224 ASN A O 1
ATOM 1803 N N . GLY A 1 225 ? 1.899 10.339 19.384 1.00 80.25 225 GLY A N 1
ATOM 1804 C CA . GLY A 1 225 ? 2.784 10.544 20.526 1.00 80.25 225 GLY A CA 1
ATOM 1805 C C . GLY A 1 225 ? 3.480 11.909 20.478 1.00 80.25 225 GLY A C 1
ATOM 1806 O O . GLY A 1 225 ? 3.242 12.740 19.604 1.00 80.25 225 GLY A O 1
ATOM 1807 N N . LYS A 1 226 ? 4.390 12.153 21.428 1.00 77.69 226 LYS A N 1
ATOM 1808 C CA . LYS A 1 226 ? 5.197 13.388 21.469 1.00 77.69 226 LYS A CA 1
ATOM 1809 C C . LYS A 1 226 ? 6.308 13.368 20.408 1.00 77.69 226 LYS A C 1
ATOM 1811 O O . LYS A 1 226 ? 6.961 12.342 20.240 1.00 77.69 226 LYS A O 1
ATOM 1816 N N . LEU A 1 227 ? 6.604 14.518 19.790 1.00 71.31 227 LEU A N 1
ATOM 1817 C CA . LEU A 1 227 ? 7.783 14.741 18.926 1.00 71.31 227 LEU A CA 1
ATOM 1818 C C . LEU A 1 227 ? 7.882 13.778 17.717 1.00 71.31 227 LEU A C 1
ATOM 1820 O O . LEU A 1 227 ? 8.906 13.117 17.536 1.00 71.31 227 LEU A O 1
ATOM 1824 N N . ASN A 1 228 ? 6.829 13.686 16.893 1.00 72.31 228 ASN A N 1
ATOM 1825 C CA . ASN A 1 228 ? 6.746 12.806 15.706 1.00 72.31 228 ASN A CA 1
ATOM 1826 C C . ASN A 1 228 ? 6.847 11.300 16.016 1.00 72.31 228 ASN A C 1
ATOM 1828 O O . ASN A 1 228 ? 7.199 10.490 15.151 1.00 72.31 228 ASN A O 1
ATOM 1832 N N . LYS A 1 229 ? 6.569 10.918 17.266 1.00 82.25 229 LYS A N 1
ATOM 1833 C CA . LYS A 1 229 ? 6.398 9.522 17.662 1.00 82.25 229 LYS A CA 1
ATOM 1834 C C . LYS A 1 229 ? 4.959 9.100 17.416 1.00 82.25 229 LYS A C 1
ATOM 1836 O O . LYS A 1 229 ? 4.039 9.865 17.684 1.00 82.25 229 LYS A O 1
ATOM 1841 N N . LEU A 1 230 ? 4.782 7.870 16.966 1.00 84.56 230 LEU A N 1
ATOM 1842 C CA . LEU A 1 230 ? 3.499 7.194 16.876 1.00 84.56 230 LEU A CA 1
ATOM 1843 C C . LEU A 1 230 ? 3.494 6.072 17.897 1.00 84.56 230 LEU A C 1
ATOM 1845 O O . LEU A 1 230 ? 4.485 5.343 18.003 1.00 84.56 230 LEU A O 1
ATOM 1849 N N . ILE A 1 231 ? 2.397 5.953 18.632 1.00 84.88 231 ILE A N 1
ATOM 1850 C CA . ILE A 1 231 ? 2.258 4.981 19.708 1.00 84.88 231 ILE A CA 1
ATOM 1851 C C . ILE A 1 231 ? 1.275 3.881 19.348 1.00 84.88 231 ILE A C 1
ATOM 1853 O O . ILE A 1 231 ? 0.308 4.108 18.617 1.00 84.88 231 ILE A O 1
ATOM 1857 N N . SER A 1 232 ? 1.552 2.681 19.847 1.00 82.12 232 SER A N 1
ATOM 1858 C CA . SER A 1 232 ? 0.627 1.563 19.707 1.00 82.12 232 SER A CA 1
ATOM 1859 C C . SER A 1 232 ? -0.609 1.821 20.574 1.00 82.12 232 SER A C 1
ATOM 1861 O O . SER A 1 232 ? -0.453 2.229 21.727 1.00 82.12 232 SER A O 1
ATOM 1863 N N . PRO A 1 233 ? -1.828 1.539 20.084 1.00 76.75 233 PRO A N 1
ATOM 1864 C CA . PRO A 1 233 ? -3.036 1.620 20.903 1.00 76.75 233 PRO A CA 1
ATOM 1865 C C . PRO A 1 233 ? -3.036 0.599 22.052 1.00 76.75 233 PRO A C 1
ATOM 1867 O O . PRO A 1 233 ? -3.793 0.753 23.005 1.00 76.75 233 PRO A O 1
ATOM 1870 N N . CYS A 1 234 ? -2.185 -0.430 21.980 1.00 74.62 234 CYS A N 1
ATOM 1871 C CA . CYS A 1 234 ? -2.123 -1.526 22.946 1.00 74.62 234 CYS A CA 1
ATOM 1872 C C . CYS A 1 234 ? -0.805 -1.576 23.734 1.00 74.62 234 CYS A C 1
ATOM 1874 O O . CYS A 1 234 ? -0.618 -2.474 24.553 1.00 74.62 234 CYS A O 1
ATOM 1876 N N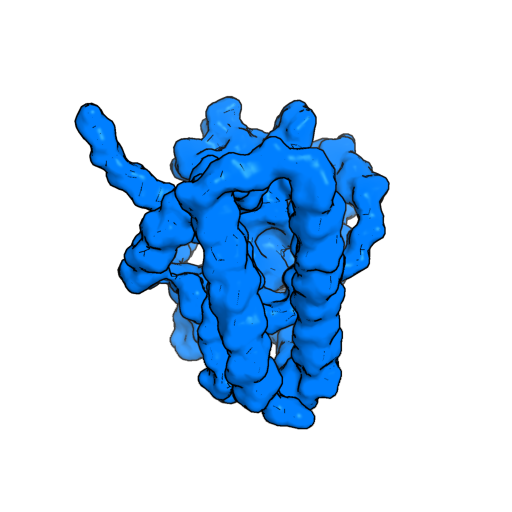 . SER A 1 235 ? 0.127 -0.642 23.506 1.00 69.31 235 SER A N 1
ATOM 1877 C CA . SER A 1 235 ? 1.398 -0.612 24.234 1.00 69.31 235 SER A CA 1
ATOM 1878 C C . SER A 1 235 ? 2.013 0.786 24.296 1.00 69.31 235 SER A C 1
ATOM 1880 O O . SER A 1 235 ? 2.254 1.431 23.277 1.00 69.31 235 SER A O 1
ATOM 1882 N N . ASP A 1 236 ? 2.386 1.199 25.505 1.00 64.19 236 ASP A N 1
ATOM 1883 C CA . ASP A 1 236 ? 3.185 2.395 25.804 1.00 64.19 236 ASP A CA 1
ATOM 1884 C C . ASP A 1 236 ? 4.642 2.294 25.30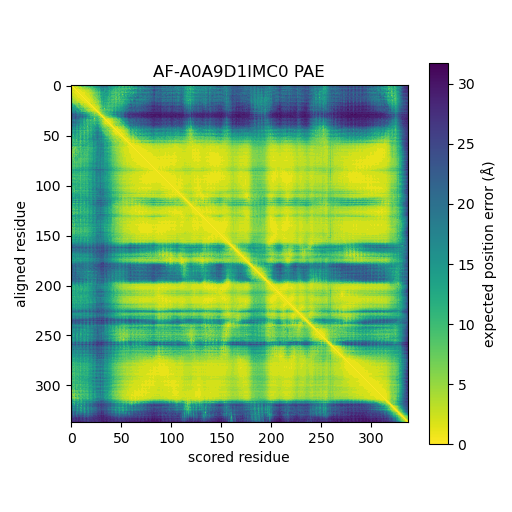6 1.00 64.19 236 ASP A C 1
ATOM 1886 O O . ASP A 1 236 ? 5.290 3.305 25.030 1.00 64.19 236 ASP A O 1
ATOM 1890 N N . LYS A 1 237 ? 5.147 1.067 25.126 1.00 60.81 237 LYS A N 1
ATOM 1891 C CA . LYS A 1 237 ? 6.445 0.758 24.497 1.00 60.81 237 LYS A CA 1
ATOM 1892 C C . LYS A 1 237 ? 6.389 0.804 22.971 1.00 60.81 237 LYS A C 1
ATOM 1894 O O . LYS A 1 237 ? 7.419 0.683 22.302 1.00 60.81 237 LYS A O 1
ATOM 1899 N N . GLY A 1 238 ? 5.194 0.938 22.400 1.00 62.91 238 GLY A N 1
ATOM 1900 C CA . GLY A 1 238 ? 5.004 1.085 20.972 1.00 62.91 238 GLY A CA 1
ATOM 1901 C C . GLY A 1 238 ? 5.535 2.436 20.508 1.00 62.91 238 GLY A C 1
ATOM 1902 O O . GLY A 1 238 ? 4.888 3.432 20.785 1.00 62.91 238 GLY A O 1
ATOM 1903 N N . ILE A 1 239 ? 6.687 2.513 19.836 1.00 73.25 239 ILE A N 1
ATOM 1904 C CA . ILE A 1 239 ? 7.181 3.770 19.260 1.00 73.25 239 ILE A CA 1
ATOM 1905 C C . ILE A 1 239 ? 7.600 3.513 17.816 1.00 73.25 239 ILE A C 1
ATOM 1907 O O . ILE A 1 239 ? 8.589 2.827 17.553 1.00 73.25 239 ILE A O 1
ATOM 1911 N N . MET A 1 240 ? 6.865 4.111 16.880 1.00 78.75 240 MET A N 1
ATOM 1912 C CA . MET A 1 240 ? 7.371 4.391 15.539 1.00 78.75 240 MET A CA 1
ATOM 1913 C C . MET A 1 240 ? 7.794 5.853 15.478 1.00 78.75 240 MET A C 1
ATOM 1915 O O . MET A 1 240 ? 7.088 6.723 15.981 1.00 78.75 240 MET A O 1
ATOM 1919 N N . ARG A 1 241 ? 8.943 6.147 14.877 1.00 77.69 241 ARG A N 1
ATOM 1920 C CA . ARG A 1 241 ? 9.398 7.526 14.682 1.00 77.69 241 ARG A CA 1
ATOM 1921 C C . ARG A 1 241 ? 9.301 7.888 13.215 1.00 77.69 241 ARG A C 1
ATOM 1923 O O . ARG A 1 241 ? 9.920 7.230 12.383 1.00 77.69 241 ARG A O 1
ATOM 1930 N N . ASN A 1 242 ? 8.560 8.943 12.911 1.00 75.31 242 ASN A N 1
ATOM 1931 C CA . ASN A 1 242 ? 8.559 9.509 11.575 1.00 75.31 242 ASN A CA 1
ATOM 1932 C C . ASN A 1 242 ? 9.798 10.397 11.346 1.00 75.31 242 ASN A C 1
ATOM 1934 O O . ASN A 1 242 ? 10.227 11.131 12.242 1.00 75.31 242 ASN A O 1
ATOM 1938 N N . TYR A 1 243 ? 10.361 10.325 10.138 1.00 69.31 243 TYR A N 1
ATOM 1939 C CA . TYR A 1 243 ? 11.508 11.125 9.712 1.00 69.31 243 TYR A CA 1
ATOM 1940 C C . TYR A 1 243 ? 11.083 12.075 8.597 1.00 69.31 243 TYR A C 1
ATOM 1942 O O . TYR A 1 243 ? 11.298 11.794 7.425 1.00 69.31 243 TYR A O 1
ATOM 1950 N N . MET A 1 244 ? 10.544 13.233 8.969 1.00 66.69 244 MET A N 1
ATOM 1951 C CA . MET A 1 244 ? 10.033 14.239 8.029 1.00 66.69 244 MET A CA 1
ATOM 1952 C C . MET A 1 244 ? 11.036 14.636 6.925 1.00 66.69 244 MET A C 1
ATOM 1954 O O . MET A 1 244 ? 10.648 14.846 5.779 1.00 66.69 244 MET A O 1
ATOM 1958 N N . ILE A 1 245 ? 12.336 14.697 7.246 1.00 65.12 245 ILE A N 1
ATOM 1959 C CA . ILE A 1 245 ? 13.405 14.962 6.263 1.00 65.12 245 ILE A CA 1
ATOM 1960 C C . ILE A 1 245 ? 13.546 13.797 5.275 1.00 65.12 245 ILE A C 1
ATOM 1962 O O . ILE A 1 245 ? 13.715 14.020 4.080 1.00 65.12 245 ILE A O 1
ATOM 1966 N N . MET A 1 246 ? 13.430 12.556 5.751 1.00 66.06 246 MET A N 1
ATOM 1967 C CA . MET A 1 246 ? 13.450 11.388 4.873 1.00 66.06 246 MET A CA 1
ATOM 1968 C C . MET A 1 246 ? 12.173 11.317 4.037 1.00 66.06 246 MET A C 1
ATOM 1970 O O . MET A 1 246 ? 12.272 11.046 2.851 1.00 66.06 246 MET A O 1
ATOM 1974 N N . ASP A 1 247 ? 10.994 11.639 4.576 1.00 67.00 247 ASP A N 1
ATOM 1975 C CA . ASP A 1 247 ? 9.770 11.729 3.764 1.00 67.00 247 ASP A CA 1
ATOM 1976 C C . ASP A 1 247 ? 9.943 12.725 2.613 1.00 67.00 247 ASP A C 1
ATOM 1978 O O . ASP A 1 247 ? 9.585 12.430 1.471 1.00 67.00 247 ASP A O 1
ATOM 1982 N N . LEU A 1 248 ? 10.524 13.897 2.903 1.00 65.38 248 LEU A N 1
ATOM 1983 C CA . LEU A 1 248 ? 10.852 14.905 1.898 1.00 65.38 248 LEU A CA 1
ATOM 1984 C C . LEU A 1 248 ? 11.828 14.352 0.860 1.00 65.38 248 LEU A C 1
ATOM 1986 O O . LEU A 1 248 ? 11.594 14.528 -0.329 1.00 65.38 248 LEU A O 1
ATOM 1990 N N . PHE A 1 249 ? 12.879 13.662 1.296 1.00 63.25 249 PHE A N 1
ATOM 1991 C CA . PHE A 1 249 ? 13.868 13.059 0.410 1.00 63.25 249 PHE A CA 1
ATOM 1992 C C . PHE A 1 249 ? 13.246 11.998 -0.505 1.00 63.25 249 PHE A C 1
ATOM 1994 O O . PHE A 1 249 ? 13.387 12.084 -1.719 1.00 63.25 249 PHE A O 1
ATOM 2001 N N . TYR A 1 250 ? 12.482 11.050 0.042 1.00 65.75 250 TYR A N 1
ATOM 2002 C CA . TYR A 1 250 ? 11.790 10.020 -0.739 1.00 65.75 250 TYR A CA 1
ATOM 2003 C C . TYR A 1 250 ? 10.759 10.620 -1.708 1.00 65.75 250 TYR A C 1
ATOM 2005 O O . TYR A 1 250 ? 10.599 10.119 -2.820 1.00 65.75 250 TYR A O 1
ATOM 2013 N N . SER A 1 251 ? 10.099 11.717 -1.323 1.00 66.38 251 SER A N 1
ATOM 2014 C CA . SER A 1 251 ? 9.204 12.463 -2.219 1.00 66.38 251 SER A CA 1
ATOM 2015 C C . SER A 1 251 ? 9.998 13.211 -3.302 1.00 66.38 251 SER A C 1
ATOM 2017 O O . SER A 1 251 ? 9.672 13.139 -4.474 1.00 66.38 251 SER A O 1
ATOM 2019 N N . ALA A 1 252 ? 11.105 13.884 -2.979 1.00 61.88 252 ALA A N 1
ATOM 2020 C CA . ALA A 1 252 ? 11.954 14.546 -3.979 1.00 61.88 252 ALA A CA 1
ATOM 2021 C C . ALA A 1 252 ? 12.530 13.544 -4.994 1.00 61.88 252 ALA A C 1
ATOM 2023 O O . ALA A 1 252 ? 12.608 13.825 -6.190 1.00 61.88 252 ALA A O 1
ATOM 2024 N N . LEU A 1 253 ? 12.845 12.345 -4.511 1.00 59.56 253 LEU A N 1
ATOM 2025 C CA . LEU A 1 253 ? 13.203 11.179 -5.300 1.00 59.56 253 LEU A CA 1
ATOM 2026 C C . LEU A 1 253 ? 12.007 10.535 -6.022 1.00 59.56 253 LEU A C 1
ATOM 2028 O O . LEU A 1 253 ? 12.168 9.536 -6.693 1.00 59.56 253 LEU A 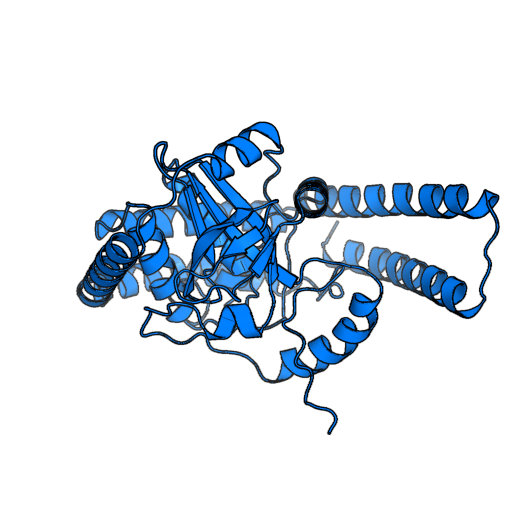O 1
ATOM 2032 N N . GLY A 1 254 ? 10.789 11.053 -5.920 1.00 61.69 254 GLY A N 1
ATOM 2033 C CA . GLY A 1 254 ? 9.640 10.540 -6.663 1.00 61.69 254 GLY A CA 1
ATOM 2034 C C . GLY A 1 254 ? 9.229 9.107 -6.316 1.00 61.69 254 GLY A C 1
ATOM 2035 O O . GLY A 1 254 ? 8.525 8.504 -7.121 1.00 61.69 254 GLY A O 1
ATOM 2036 N N . PHE A 1 255 ? 9.638 8.568 -5.158 1.00 66.31 255 PHE A N 1
ATOM 2037 C CA . PHE A 1 255 ? 9.140 7.285 -4.638 1.00 66.31 255 PHE A CA 1
ATOM 2038 C C . PHE A 1 255 ? 7.696 7.392 -4.155 1.00 66.31 255 PHE A C 1
ATOM 2040 O O . PHE A 1 255 ? 6.923 6.450 -4.301 1.00 66.31 255 PHE A O 1
ATOM 2047 N N . PHE A 1 256 ? 7.346 8.541 -3.580 1.00 70.88 256 PHE A N 1
ATOM 2048 C CA . PHE A 1 256 ? 5.994 8.870 -3.150 1.00 70.88 256 PHE A CA 1
ATOM 2049 C C . PHE A 1 256 ? 5.513 10.104 -3.891 1.00 70.88 256 PHE A C 1
ATOM 2051 O O . PHE A 1 256 ? 6.311 10.861 -4.434 1.00 70.88 256 PHE A O 1
ATOM 2058 N N . ASP A 1 257 ? 4.202 10.294 -3.905 1.00 62.38 257 ASP A N 1
ATOM 2059 C CA . ASP A 1 257 ? 3.579 11.400 -4.611 1.00 62.38 257 ASP A CA 1
ATOM 2060 C C . ASP A 1 257 ? 3.991 12.765 -4.022 1.00 62.38 257 ASP A C 1
ATOM 2062 O O . ASP A 1 257 ? 4.046 12.949 -2.801 1.00 62.38 257 ASP A O 1
ATOM 2066 N N . ASN A 1 258 ? 4.298 13.723 -4.900 1.00 51.91 258 ASN A N 1
ATOM 2067 C CA . ASN A 1 258 ? 5.133 14.900 -4.610 1.00 51.91 258 ASN A CA 1
ATOM 2068 C C . ASN A 1 258 ? 4.390 16.103 -4.013 1.00 51.91 258 ASN A C 1
ATOM 2070 O O . ASN A 1 258 ? 4.899 17.223 -4.100 1.00 51.91 258 ASN A O 1
ATOM 2074 N N . ASP A 1 259 ? 3.233 15.912 -3.377 1.00 56.22 259 ASP A N 1
ATOM 2075 C CA . ASP A 1 259 ? 2.524 16.995 -2.683 1.00 56.22 259 ASP A CA 1
ATOM 2076 C C . ASP A 1 259 ? 3.241 17.347 -1.370 1.00 56.22 259 ASP A C 1
ATOM 2078 O O . ASP A 1 259 ? 2.777 17.126 -0.247 1.00 56.22 259 ASP A O 1
ATOM 2082 N N . VAL A 1 260 ? 4.449 17.884 -1.517 1.00 52.44 260 VAL A N 1
ATOM 2083 C CA . VAL A 1 260 ? 5.306 18.339 -0.438 1.00 52.44 260 VAL A CA 1
ATOM 2084 C C . VAL A 1 260 ? 4.718 19.633 0.099 1.00 52.44 260 VAL A C 1
ATOM 2086 O O . VAL A 1 260 ? 5.084 20.739 -0.285 1.00 52.44 260 VAL A O 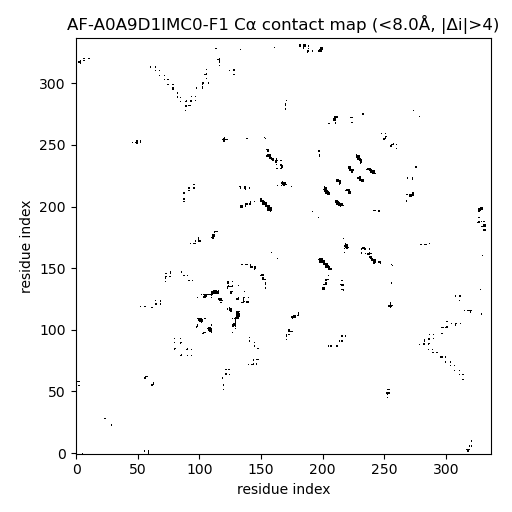1
ATOM 2089 N N . ASN A 1 261 ? 3.802 19.489 1.048 1.00 63.62 261 ASN A N 1
ATOM 2090 C CA . ASN A 1 261 ? 3.425 20.576 1.926 1.00 63.62 261 ASN A CA 1
ATOM 2091 C C . ASN A 1 261 ? 3.605 20.137 3.381 1.00 63.62 261 ASN A C 1
ATOM 2093 O O . ASN A 1 261 ? 2.708 19.578 4.012 1.00 63.62 261 ASN A O 1
ATOM 2097 N N . ILE A 1 262 ? 4.798 20.413 3.912 1.00 64.81 262 ILE A N 1
ATOM 2098 C CA . ILE A 1 262 ? 5.178 20.117 5.301 1.00 64.81 262 ILE A CA 1
ATOM 2099 C C . ILE A 1 262 ? 4.188 20.749 6.296 1.00 64.81 262 ILE A C 1
ATOM 2101 O O . ILE A 1 262 ? 3.897 20.163 7.337 1.00 64.81 262 ILE A O 1
ATOM 2105 N N . SER A 1 263 ? 3.600 21.903 5.962 1.00 67.31 263 SER A N 1
ATOM 2106 C CA . SER A 1 263 ? 2.606 22.550 6.826 1.00 67.31 263 SER A CA 1
ATOM 2107 C C . SER A 1 263 ? 1.280 21.782 6.887 1.00 67.31 263 SER A C 1
ATOM 2109 O O . SER A 1 263 ? 0.695 21.673 7.964 1.00 67.31 263 SER A O 1
ATOM 2111 N N . LYS A 1 264 ? 0.823 21.187 5.772 1.00 71.56 264 LYS A N 1
ATOM 2112 C CA . LYS A 1 264 ? -0.355 20.298 5.768 1.00 71.56 264 LYS A CA 1
ATOM 2113 C C . LYS A 1 264 ? -0.092 19.058 6.617 1.00 71.56 264 LYS A C 1
ATOM 2115 O O . LYS A 1 264 ? -0.939 18.662 7.407 1.00 71.56 264 LYS A O 1
ATOM 2120 N N . TYR A 1 265 ? 1.113 18.515 6.508 1.00 70.31 265 TYR A N 1
ATOM 2121 C CA . TYR A 1 265 ? 1.528 17.345 7.266 1.00 70.31 265 TYR A CA 1
ATOM 2122 C C . TYR A 1 265 ? 1.535 17.574 8.783 1.00 70.31 265 TYR A C 1
ATOM 2124 O O . TYR A 1 265 ? 0.966 16.798 9.545 1.00 70.31 265 TYR A O 1
ATOM 2132 N N . ALA A 1 266 ? 2.102 18.695 9.232 1.00 74.00 266 ALA A N 1
ATOM 2133 C CA . ALA A 1 266 ? 2.069 19.064 10.643 1.00 74.00 266 ALA A CA 1
ATOM 2134 C C . ALA A 1 266 ? 0.630 19.259 11.162 1.00 74.00 266 ALA A C 1
ATOM 2136 O O . ALA A 1 266 ? 0.319 18.839 12.274 1.00 74.00 266 ALA A O 1
ATOM 2137 N N . LYS A 1 267 ? -0.271 19.840 10.352 1.00 76.81 267 LYS A N 1
ATOM 2138 C CA . LYS A 1 267 ? -1.693 19.986 10.715 1.00 76.81 267 LYS A CA 1
ATOM 2139 C C . LYS A 1 267 ? -2.382 18.640 10.932 1.00 76.81 267 LYS A C 1
ATOM 2141 O O . LYS A 1 267 ? -3.155 18.517 11.874 1.00 76.81 267 LYS A O 1
ATOM 2146 N N . GLN A 1 268 ? -2.061 17.631 10.124 1.00 78.25 268 GLN A N 1
ATOM 2147 C CA . GLN A 1 268 ? -2.635 16.291 10.264 1.00 78.25 268 GLN A CA 1
ATOM 2148 C C . GLN A 1 268 ? -2.253 15.643 11.599 1.00 78.25 268 GLN A C 1
ATOM 2150 O O . GLN A 1 268 ? -3.077 14.983 12.220 1.00 78.25 268 GLN A O 1
ATOM 2155 N N . TYR A 1 269 ? -1.040 15.886 12.101 1.00 76.44 269 TYR A N 1
ATOM 2156 C CA . TYR A 1 269 ? -0.650 15.435 13.441 1.00 76.44 269 TYR A CA 1
ATOM 2157 C C . TYR A 1 269 ? -1.329 16.184 14.585 1.00 76.44 269 TYR A C 1
ATOM 2159 O O . TYR A 1 269 ? -1.391 15.654 15.693 1.00 76.44 269 TYR A O 1
ATOM 2167 N N . ASN A 1 270 ? -1.852 17.382 14.329 1.00 81.44 270 ASN A N 1
ATOM 2168 C CA . ASN A 1 270 ? -2.573 18.163 15.330 1.00 81.44 270 ASN A CA 1
ATOM 2169 C C . ASN A 1 270 ? -4.050 17.763 15.448 1.00 81.44 270 ASN A C 1
ATOM 2171 O O . ASN A 1 270 ? -4.693 18.133 16.428 1.00 81.44 270 ASN A O 1
ATOM 2175 N N . MET A 1 271 ? -4.598 17.022 14.481 1.00 85.00 271 MET A N 1
ATOM 2176 C CA . MET A 1 271 ? -5.969 16.520 14.568 1.00 85.00 271 MET A CA 1
ATOM 2177 C C . MET A 1 271 ? -6.088 15.388 15.595 1.00 85.00 271 MET A C 1
ATOM 2179 O O . MET A 1 271 ? -5.132 14.621 15.785 1.00 85.00 271 MET A O 1
ATOM 2183 N N . PRO A 1 272 ? -7.257 15.246 16.245 1.00 87.88 272 PRO A N 1
ATOM 2184 C CA . PRO A 1 272 ? -7.508 14.122 17.133 1.00 87.88 272 PRO A CA 1
ATOM 2185 C C . PRO A 1 272 ? -7.397 12.790 16.377 1.00 87.88 272 PRO A C 1
ATOM 2187 O O . PRO A 1 272 ? -7.602 12.708 15.162 1.00 87.88 272 PRO A O 1
ATOM 2190 N N . ASN A 1 273 ? -7.040 11.739 17.113 1.00 89.19 273 ASN A N 1
ATOM 2191 C CA . ASN A 1 273 ? -7.176 10.370 16.621 1.00 89.19 273 ASN A CA 1
ATOM 2192 C C . ASN A 1 273 ? -8.584 9.878 16.970 1.00 89.19 273 ASN A C 1
ATOM 2194 O O . ASN A 1 273 ? -9.137 10.284 17.995 1.00 89.19 273 ASN A O 1
ATOM 2198 N N . ILE A 1 274 ? -9.116 8.959 16.167 1.00 89.81 274 ILE A N 1
ATOM 2199 C CA . ILE A 1 274 ? -10.286 8.168 16.556 1.00 89.81 274 ILE A CA 1
ATOM 2200 C C . ILE A 1 274 ? -9.984 7.360 17.832 1.00 89.81 274 ILE A C 1
ATOM 2202 O O . ILE A 1 274 ? -8.826 7.009 18.097 1.00 89.81 274 ILE A O 1
ATOM 2206 N N . SER A 1 275 ? -11.012 7.076 18.636 1.00 89.81 275 SER A N 1
ATOM 2207 C CA . SER A 1 275 ? -10.845 6.222 19.810 1.00 89.81 275 SER A CA 1
ATOM 2208 C C . SER A 1 275 ? -10.503 4.782 19.398 1.00 89.81 275 SER A C 1
ATOM 2210 O O . SER A 1 275 ? -10.810 4.329 18.293 1.00 89.81 275 SER A O 1
ATOM 2212 N N . VAL A 1 276 ? -9.829 4.051 20.288 1.00 89.75 276 VAL A N 1
ATOM 2213 C CA . VAL A 1 276 ? -9.416 2.666 20.013 1.00 89.75 276 VAL A CA 1
ATOM 2214 C C . VAL A 1 276 ? -10.621 1.729 19.909 1.00 89.75 276 VAL A C 1
ATOM 2216 O O . VAL A 1 276 ? -10.574 0.774 19.135 1.00 89.75 276 VAL A O 1
ATOM 2219 N N . ASP A 1 277 ? -11.683 1.988 20.668 1.00 91.50 277 ASP A N 1
ATOM 2220 C CA . ASP A 1 277 ? -12.876 1.143 20.656 1.00 91.50 277 ASP A CA 1
ATOM 2221 C C . ASP A 1 277 ? -13.735 1.408 19.416 1.00 91.50 277 ASP A C 1
ATOM 2223 O O . ASP A 1 277 ? -14.104 0.443 18.748 1.00 91.50 277 ASP A O 1
ATOM 2227 N N . ASP A 1 278 ? -13.899 2.672 19.002 1.00 92.44 278 ASP A N 1
ATOM 2228 C CA . ASP A 1 278 ? -14.550 2.994 17.720 1.00 92.44 278 ASP A CA 1
ATOM 2229 C C . ASP A 1 278 ? -13.774 2.381 16.542 1.00 92.44 278 ASP A C 1
ATOM 2231 O O . ASP A 1 278 ? -14.364 1.830 15.615 1.00 92.44 278 ASP A O 1
ATOM 2235 N N . TYR A 1 279 ? -12.434 2.433 16.577 1.00 93.31 279 TYR A N 1
ATOM 2236 C CA . TYR A 1 279 ? -11.597 1.791 15.559 1.00 93.31 279 TYR A CA 1
ATOM 2237 C C . TYR A 1 279 ? -11.871 0.286 15.461 1.00 93.31 279 TYR A C 1
ATOM 2239 O O . TYR A 1 279 ? -12.048 -0.224 14.356 1.00 93.31 279 TYR A O 1
ATOM 2247 N N . LYS A 1 280 ? -11.908 -0.426 16.597 1.00 94.06 280 LYS A N 1
ATOM 2248 C CA . LYS A 1 280 ? -12.191 -1.870 16.619 1.00 94.06 280 LYS A CA 1
ATOM 2249 C C . LYS A 1 280 ? -13.559 -2.172 16.031 1.00 94.06 280 LYS A C 1
ATOM 2251 O O . LYS A 1 280 ? -13.666 -3.068 15.201 1.00 94.06 280 LYS A O 1
ATOM 2256 N N . GLU A 1 281 ? -14.579 -1.448 16.479 1.00 95.44 281 GLU A N 1
ATOM 2257 C CA . GLU A 1 281 ? -15.956 -1.666 16.054 1.00 95.44 281 GLU A CA 1
ATOM 2258 C C . GLU A 1 281 ? -16.098 -1.472 14.541 1.00 95.44 281 GLU A C 1
ATOM 2260 O O . GLU A 1 281 ? -16.514 -2.397 13.843 1.00 95.44 281 GLU A O 1
ATOM 2265 N N . LEU A 1 282 ? -15.652 -0.324 14.021 1.00 95.69 282 LEU A N 1
ATOM 2266 C CA . LEU A 1 282 ? -15.724 -0.010 12.591 1.00 95.69 282 LEU A CA 1
ATOM 2267 C C . LEU A 1 282 ? -14.926 -1.003 11.740 1.00 95.69 282 LEU A C 1
ATOM 2269 O O . LEU A 1 282 ? -15.369 -1.398 10.663 1.00 95.69 282 LEU A O 1
ATOM 2273 N N . TYR A 1 283 ? -13.752 -1.426 12.214 1.00 96.56 283 TYR A N 1
ATOM 2274 C CA . TYR A 1 283 ? -12.921 -2.383 11.491 1.00 96.56 283 TYR A CA 1
ATOM 2275 C C . TYR A 1 283 ? -13.591 -3.762 11.414 1.00 96.56 283 TYR A C 1
ATOM 2277 O O . TYR A 1 283 ? -13.620 -4.379 10.348 1.00 96.56 283 TYR A O 1
ATOM 2285 N N . LEU A 1 284 ? -14.135 -4.260 12.529 1.00 96.38 284 LEU A N 1
ATOM 2286 C CA . LEU A 1 284 ? -14.802 -5.564 12.571 1.00 96.38 284 LEU A CA 1
ATOM 2287 C C . LEU A 1 284 ? -16.084 -5.573 11.730 1.00 96.38 284 LEU A C 1
ATOM 2289 O O . LEU A 1 284 ? -16.304 -6.531 10.991 1.00 96.38 284 LEU A O 1
ATOM 2293 N N . GLN A 1 285 ? -16.871 -4.494 11.769 1.00 97.44 285 GLN A N 1
ATOM 2294 C CA . GLN A 1 285 ? -18.034 -4.316 10.892 1.00 97.44 285 GLN A CA 1
ATOM 2295 C C . GLN A 1 285 ? -17.626 -4.349 9.413 1.00 97.44 285 GLN A C 1
ATOM 2297 O O . GLN A 1 285 ? -18.217 -5.072 8.612 1.00 97.44 285 GLN A O 1
ATOM 2302 N N . ALA A 1 286 ? -16.559 -3.634 9.046 1.00 97.88 286 ALA A N 1
ATOM 2303 C CA . ALA A 1 286 ? -16.066 -3.620 7.674 1.00 97.88 286 ALA A CA 1
ATOM 2304 C C . ALA A 1 286 ? -15.583 -5.001 7.197 1.00 97.88 286 ALA A C 1
ATOM 2306 O O . ALA A 1 286 ? -15.835 -5.381 6.049 1.00 97.88 286 ALA A O 1
ATOM 2307 N N . LEU A 1 287 ? -14.923 -5.779 8.064 1.00 96.81 287 LEU A N 1
ATOM 2308 C CA . LEU A 1 287 ? -14.551 -7.163 7.759 1.00 96.81 287 LEU A CA 1
ATOM 2309 C C . LEU A 1 287 ? -15.767 -8.070 7.568 1.00 96.81 287 LEU A C 1
ATOM 2311 O O . LEU A 1 287 ? -15.740 -8.953 6.709 1.00 96.81 287 LEU A O 1
ATOM 2315 N N . GLU A 1 288 ? -16.812 -7.904 8.374 1.00 97.31 288 GLU A N 1
ATOM 2316 C CA . GLU A 1 288 ? -18.047 -8.671 8.224 1.00 97.31 288 GLU A CA 1
ATOM 2317 C C . GLU A 1 288 ? -18.686 -8.403 6.856 1.00 97.31 288 GLU A C 1
ATOM 2319 O O . GLU A 1 288 ? -18.961 -9.351 6.117 1.00 97.31 288 GLU A O 1
ATOM 2324 N N . ILE A 1 289 ? -18.780 -7.129 6.463 1.00 98.06 289 ILE A N 1
ATOM 2325 C CA . ILE A 1 289 ? -19.234 -6.711 5.130 1.00 98.06 289 ILE A CA 1
ATOM 2326 C C . ILE A 1 289 ? -18.381 -7.367 4.033 1.00 98.06 289 ILE A C 1
ATOM 2328 O O . ILE A 1 289 ? -18.923 -7.934 3.084 1.00 98.06 289 ILE A O 1
ATOM 2332 N N . CYS A 1 290 ? -17.050 -7.379 4.169 1.00 97.69 290 CYS A N 1
ATOM 2333 C CA . CYS A 1 290 ? -16.173 -8.054 3.205 1.00 97.69 290 CYS A CA 1
ATOM 2334 C C . CYS A 1 290 ? -16.473 -9.558 3.098 1.00 97.69 290 CYS A C 1
ATOM 2336 O O . CYS A 1 290 ? -16.515 -10.122 2.004 1.00 97.69 290 CYS A O 1
ATOM 2338 N N . ASN A 1 291 ? -16.701 -10.232 4.226 1.00 96.31 291 ASN A N 1
ATOM 2339 C CA . ASN A 1 291 ? -16.998 -11.663 4.228 1.00 96.31 291 ASN A CA 1
ATOM 2340 C C . ASN A 1 291 ? -18.349 -11.993 3.578 1.00 96.31 291 ASN A C 1
ATOM 2342 O O . ASN A 1 291 ? -18.466 -13.056 2.967 1.00 96.31 291 ASN A O 1
ATOM 2346 N N . GLN A 1 292 ? -19.332 -11.097 3.689 1.00 97.50 292 GLN A N 1
ATOM 2347 C CA . GLN A 1 292 ? -20.655 -11.236 3.074 1.00 97.50 292 GLN A CA 1
ATOM 2348 C C . GLN A 1 292 ? -20.643 -10.972 1.556 1.00 97.50 292 GLN A C 1
ATOM 2350 O O . GLN A 1 292 ? -21.527 -11.449 0.854 1.00 97.50 292 GLN A O 1
ATOM 2355 N N . ASN A 1 293 ? -19.624 -10.277 1.034 1.00 98.06 293 ASN A N 1
ATOM 2356 C CA . ASN A 1 293 ? -19.538 -9.846 -0.370 1.00 98.06 293 ASN A CA 1
ATOM 2357 C C . ASN A 1 293 ? -18.451 -10.580 -1.186 1.00 98.06 293 ASN A C 1
ATOM 2359 O O . ASN A 1 293 ? -17.929 -10.053 -2.170 1.00 98.06 293 ASN A O 1
ATOM 2363 N N . LYS A 1 294 ? -18.098 -11.817 -0.810 1.00 96.69 294 LYS A N 1
ATOM 2364 C CA . LYS A 1 294 ? -17.049 -12.607 -1.494 1.00 96.69 294 LYS A CA 1
ATOM 2365 C C . LYS A 1 294 ? -17.301 -12.813 -2.987 1.00 96.69 294 LYS A C 1
ATOM 2367 O O . LYS A 1 294 ? -16.350 -12.766 -3.762 1.00 96.69 294 LYS A O 1
ATOM 2372 N N . ASP A 1 295 ? -18.551 -13.014 -3.392 1.00 97.81 295 ASP A N 1
ATOM 2373 C CA . ASP A 1 295 ? -18.892 -13.228 -4.802 1.00 97.81 295 ASP A CA 1
ATOM 2374 C C . ASP A 1 295 ? -18.629 -11.975 -5.643 1.00 97.81 295 ASP A C 1
ATOM 2376 O O . ASP A 1 295 ? -18.069 -12.072 -6.735 1.00 97.81 295 ASP A O 1
ATOM 2380 N N . ALA A 1 296 ? -18.912 -10.789 -5.093 1.00 98.12 296 ALA A N 1
ATOM 2381 C CA . ALA A 1 296 ? -18.580 -9.522 -5.735 1.00 98.12 296 ALA A CA 1
ATOM 2382 C C . ALA A 1 296 ? -17.060 -9.359 -5.901 1.00 98.12 296 ALA A C 1
ATOM 2384 O O . ALA A 1 296 ? -16.598 -8.901 -6.944 1.00 98.12 296 ALA A O 1
ATOM 2385 N N . PHE A 1 297 ? -16.264 -9.802 -4.921 1.00 98.12 297 PHE A N 1
ATOM 2386 C CA . PHE A 1 297 ? -14.802 -9.797 -5.032 1.00 98.12 297 PHE A CA 1
ATOM 2387 C C . PHE A 1 297 ? -14.261 -10.809 -6.046 1.00 98.12 297 PHE A C 1
ATOM 2389 O O . PHE A 1 297 ? -13.262 -10.530 -6.707 1.00 98.12 297 PHE A O 1
ATOM 2396 N N . ASN A 1 298 ? -14.902 -11.971 -6.193 1.00 98.12 298 ASN A N 1
ATOM 2397 C CA . ASN A 1 298 ? -14.541 -12.931 -7.236 1.00 98.12 298 ASN A CA 1
ATOM 2398 C C . ASN A 1 298 ? -14.792 -12.345 -8.629 1.00 98.12 298 ASN A C 1
ATOM 2400 O O . ASN A 1 298 ? -13.882 -12.367 -9.451 1.00 98.12 298 ASN A O 1
ATOM 2404 N N . TYR A 1 299 ? -15.964 -11.744 -8.850 1.00 97.94 299 TYR A N 1
ATOM 2405 C CA . TYR A 1 299 ? -16.274 -11.055 -10.103 1.00 97.94 299 TYR A CA 1
ATOM 2406 C C . TYR A 1 299 ? -15.302 -9.898 -10.375 1.00 97.94 299 TYR A C 1
ATOM 2408 O O . TYR A 1 299 ? -14.742 -9.790 -11.462 1.00 97.94 299 TYR A O 1
ATOM 2416 N N . PHE A 1 300 ? -15.042 -9.067 -9.362 1.00 98.50 300 PHE A N 1
ATOM 2417 C CA . PHE A 1 300 ? -14.051 -7.994 -9.438 1.00 98.50 300 PHE A CA 1
ATOM 2418 C C . PHE A 1 300 ? -12.672 -8.521 -9.861 1.00 98.50 300 PHE A C 1
ATOM 2420 O O . PHE A 1 300 ? -12.025 -7.922 -10.719 1.00 98.50 300 PHE A O 1
ATOM 2427 N N . TYR A 1 301 ? -12.224 -9.645 -9.294 1.00 98.50 301 TYR A N 1
ATOM 2428 C CA . TYR A 1 301 ? -10.944 -10.246 -9.658 1.00 98.50 301 TYR A CA 1
ATOM 2429 C C . TYR A 1 301 ? -10.922 -10.729 -11.104 1.00 98.50 301 TYR A C 1
ATOM 2431 O O . TYR A 1 301 ? -9.963 -10.442 -11.811 1.00 98.50 301 TYR A O 1
ATOM 2439 N N . GLU A 1 302 ? -11.963 -11.432 -11.548 1.00 98.06 302 GLU A N 1
ATOM 2440 C CA . GLU A 1 302 ? -12.066 -11.920 -12.926 1.00 98.06 302 GLU A CA 1
ATOM 2441 C C . GLU A 1 302 ? -12.029 -10.765 -13.939 1.00 98.06 302 GLU A C 1
ATOM 2443 O O . GLU A 1 302 ? -11.313 -10.851 -14.935 1.00 98.06 302 GLU A O 1
ATOM 2448 N N . ASP A 1 303 ? -12.707 -9.652 -13.643 1.00 97.69 303 ASP A N 1
ATOM 2449 C CA . ASP A 1 303 ? -12.699 -8.443 -14.479 1.00 97.69 303 ASP A CA 1
ATOM 2450 C C . ASP A 1 303 ? -11.330 -7.732 -14.500 1.00 97.69 303 ASP A C 1
ATOM 2452 O O . ASP A 1 303 ? -10.901 -7.201 -15.526 1.00 97.69 303 ASP A O 1
ATOM 2456 N N . ASN A 1 304 ? -10.599 -7.746 -13.378 1.00 98.06 304 ASN A N 1
ATOM 2457 C CA . ASN A 1 304 ? -9.298 -7.076 -13.257 1.00 98.06 304 ASN A CA 1
ATOM 2458 C C . ASN A 1 304 ? -8.103 -7.973 -13.615 1.00 98.06 304 ASN A C 1
ATOM 2460 O O . ASN A 1 304 ? -7.001 -7.460 -13.816 1.00 98.06 304 ASN A O 1
ATOM 2464 N N . MET A 1 305 ? -8.299 -9.287 -13.746 1.00 97.69 305 MET A N 1
ATOM 2465 C CA . MET A 1 305 ? -7.242 -10.253 -14.057 1.00 97.69 305 MET A CA 1
ATOM 2466 C C . MET A 1 305 ? -6.429 -9.877 -15.310 1.00 97.69 305 MET A C 1
ATOM 2468 O O . MET A 1 305 ? -5.199 -9.875 -15.205 1.00 97.69 305 MET A O 1
ATOM 2472 N N . PRO A 1 306 ? -7.035 -9.451 -16.442 1.00 98.12 306 PRO A N 1
ATOM 2473 C CA . PRO A 1 306 ? -6.269 -9.033 -17.619 1.00 98.12 306 PRO A CA 1
ATOM 2474 C C . PRO A 1 306 ? -5.377 -7.807 -17.365 1.00 98.12 306 PRO A C 1
ATOM 2476 O O . PRO A 1 306 ? -4.328 -7.646 -17.993 1.00 98.12 306 PRO A O 1
ATOM 2479 N N . LEU A 1 307 ? -5.766 -6.929 -16.430 1.00 98.25 307 LEU A N 1
ATOM 2480 C CA . LEU A 1 307 ? -4.946 -5.780 -16.037 1.00 98.25 307 LEU A CA 1
ATOM 2481 C C . LEU A 1 307 ? -3.714 -6.248 -15.261 1.00 98.25 307 LEU A C 1
ATOM 2483 O O . LEU A 1 307 ? -2.612 -5.775 -15.528 1.00 98.25 307 LEU A O 1
ATOM 2487 N N . TYR A 1 308 ? -3.882 -7.197 -14.337 1.00 97.50 308 TYR A N 1
ATOM 2488 C CA . TYR A 1 308 ? -2.769 -7.780 -13.584 1.00 97.50 308 TYR A CA 1
ATOM 2489 C C . TYR A 1 308 ? -1.803 -8.550 -14.492 1.00 97.50 308 TYR A C 1
ATOM 2491 O O . TYR A 1 308 ? -0.591 -8.426 -14.326 1.00 97.50 308 TYR A O 1
ATOM 2499 N N . GLU A 1 309 ? -2.325 -9.288 -15.476 1.00 96.56 309 GLU A N 1
ATOM 2500 C CA . GLU A 1 309 ? -1.529 -9.955 -16.516 1.00 96.56 309 GLU A CA 1
ATOM 2501 C C . GLU A 1 309 ? -0.688 -8.957 -17.314 1.00 96.56 309 GLU A C 1
ATOM 2503 O O . GLU A 1 309 ? 0.522 -9.139 -17.437 1.00 96.56 309 GLU A O 1
ATOM 2508 N N . SER A 1 310 ? -1.305 -7.865 -17.773 1.00 96.19 310 SER A N 1
ATOM 2509 C CA . SER A 1 310 ? -0.609 -6.803 -18.511 1.00 96.19 310 SER A CA 1
ATOM 2510 C C . SER A 1 310 ? 0.494 -6.165 -17.661 1.00 96.19 310 SER A C 1
ATOM 2512 O O . SER A 1 310 ? 1.613 -5.960 -18.129 1.00 96.19 310 SER A O 1
ATOM 2514 N N . VAL A 1 311 ? 0.209 -5.890 -16.382 1.00 95.19 311 VAL A N 1
ATOM 2515 C CA . VAL A 1 311 ? 1.207 -5.358 -15.446 1.00 95.19 311 VAL A CA 1
ATOM 2516 C C . VAL A 1 311 ? 2.383 -6.325 -15.283 1.00 95.19 311 VAL A C 1
ATOM 2518 O O . VAL A 1 311 ? 3.537 -5.894 -15.342 1.00 95.19 311 VAL A O 1
ATOM 2521 N N . GLU A 1 312 ? 2.125 -7.618 -15.077 1.00 92.81 312 GLU A N 1
ATOM 2522 C CA . GLU A 1 312 ? 3.188 -8.617 -14.934 1.00 92.81 312 GLU A CA 1
ATOM 2523 C C . GLU A 1 312 ? 4.003 -8.761 -16.225 1.00 92.81 312 GLU A C 1
ATOM 2525 O O . GLU A 1 312 ? 5.228 -8.822 -16.156 1.00 92.81 312 GLU A O 1
ATOM 2530 N N . GLU A 1 313 ? 3.368 -8.742 -17.399 1.00 92.50 313 GLU A N 1
ATOM 2531 C CA . GLU A 1 313 ? 4.058 -8.825 -18.690 1.00 92.50 313 GLU A CA 1
ATOM 2532 C C . GLU A 1 313 ? 4.980 -7.624 -18.931 1.00 92.50 313 GLU A C 1
ATOM 2534 O O . GLU A 1 313 ? 6.173 -7.810 -19.181 1.00 92.50 313 GLU A O 1
ATOM 2539 N N . ILE A 1 314 ? 4.471 -6.397 -18.773 1.00 89.88 314 ILE A N 1
ATOM 2540 C CA . ILE A 1 314 ? 5.251 -5.165 -18.979 1.00 89.88 314 ILE A CA 1
ATOM 2541 C C . ILE A 1 314 ? 6.417 -5.081 -17.982 1.00 89.88 314 ILE A C 1
ATOM 2543 O O . ILE A 1 314 ? 7.518 -4.641 -18.318 1.00 89.88 314 ILE A O 1
ATOM 2547 N N . SER A 1 315 ? 6.194 -5.508 -16.738 1.00 86.38 315 SER A N 1
ATOM 2548 C CA . SER A 1 315 ? 7.202 -5.435 -15.674 1.00 86.38 315 SER A CA 1
ATOM 2549 C C . SER A 1 315 ? 8.217 -6.584 -15.685 1.00 86.38 315 SER A C 1
ATOM 2551 O O . SER A 1 315 ? 9.244 -6.495 -15.004 1.00 86.38 315 SER A O 1
ATOM 2553 N N . LYS A 1 316 ? 7.976 -7.646 -16.464 1.00 82.19 316 LYS A N 1
ATOM 2554 C CA . LYS A 1 316 ? 8.810 -8.856 -16.510 1.00 82.19 316 LYS A CA 1
ATOM 2555 C C . LYS A 1 316 ? 10.252 -8.578 -16.925 1.00 82.19 316 LYS A C 1
ATOM 2557 O O . LYS A 1 316 ? 11.179 -9.160 -16.360 1.00 82.19 316 LYS A O 1
ATOM 2562 N N . ASP A 1 317 ? 10.426 -7.675 -17.886 1.00 68.19 317 ASP A N 1
ATOM 2563 C CA . ASP A 1 317 ? 11.727 -7.348 -18.474 1.00 68.19 317 ASP A CA 1
ATOM 2564 C C . ASP A 1 317 ? 12.498 -6.282 -17.689 1.00 68.19 317 ASP A C 1
ATOM 2566 O O . ASP A 1 317 ? 13.688 -6.069 -17.943 1.00 68.19 317 ASP A O 1
ATOM 2570 N N . GLN A 1 318 ? 11.859 -5.636 -16.707 1.00 67.94 318 GLN A N 1
ATOM 2571 C CA . GLN A 1 318 ? 12.564 -4.736 -15.807 1.00 67.94 318 GLN A CA 1
ATOM 2572 C C . GLN A 1 318 ? 13.498 -5.560 -14.917 1.00 67.94 318 GLN A C 1
ATOM 2574 O O . GLN A 1 318 ? 13.063 -6.388 -14.101 1.00 67.94 318 GLN A O 1
ATOM 2579 N N . ARG A 1 319 ? 14.811 -5.351 -15.060 1.00 57.78 319 ARG A N 1
ATOM 2580 C CA . ARG A 1 319 ? 15.780 -6.068 -14.227 1.00 57.78 319 ARG A CA 1
ATOM 2581 C C . ARG A 1 319 ? 15.700 -5.550 -12.797 1.00 57.78 319 ARG A C 1
ATOM 2583 O O . ARG A 1 319 ? 15.491 -4.362 -12.562 1.00 57.78 319 ARG A O 1
ATOM 2590 N N . ASP A 1 320 ? 15.939 -6.440 -11.835 1.00 57.19 320 ASP A N 1
ATOM 2591 C CA . ASP A 1 320 ? 16.057 -6.094 -10.417 1.00 57.19 320 ASP A CA 1
ATOM 2592 C C . ASP A 1 320 ? 17.224 -5.143 -10.238 1.00 57.19 320 ASP A C 1
ATOM 2594 O O . ASP A 1 320 ? 18.390 -5.538 -10.151 1.00 57.19 320 ASP A O 1
ATOM 2598 N N . TYR A 1 321 ? 16.921 -3.859 -10.212 1.00 43.50 321 TYR A N 1
ATOM 2599 C CA . TYR A 1 321 ? 17.916 -2.843 -10.444 1.00 43.50 321 TYR A CA 1
ATOM 2600 C C . TYR A 1 321 ? 18.769 -2.612 -9.170 1.00 43.50 321 TYR A C 1
ATOM 2602 O O . TYR A 1 321 ? 19.224 -1.528 -8.899 1.00 43.50 321 TYR A O 1
ATOM 2610 N N . LEU A 1 322 ? 19.044 -3.626 -8.343 1.00 37.84 322 LEU A N 1
ATOM 2611 C CA . LEU A 1 322 ? 19.653 -3.518 -7.016 1.00 37.84 322 LEU A CA 1
ATOM 2612 C C . LEU A 1 322 ? 18.926 -2.498 -6.147 1.00 37.84 322 LEU A C 1
ATOM 2614 O O . LEU A 1 322 ? 19.470 -1.431 -5.896 1.00 37.84 322 LEU A O 1
ATOM 2618 N N . LYS A 1 323 ? 17.844 -2.905 -5.477 1.00 46.69 323 LYS A N 1
ATOM 2619 C CA . LYS A 1 323 ? 17.789 -2.574 -4.046 1.00 46.69 323 LYS A CA 1
ATOM 2620 C C . LYS A 1 323 ? 17.782 -1.060 -3.732 1.00 46.69 323 LYS A C 1
ATOM 2622 O O . LYS A 1 323 ? 18.239 -0.689 -2.656 1.00 46.69 323 LYS A O 1
ATOM 2627 N N . ARG A 1 324 ? 17.366 -0.207 -4.683 1.00 47.19 324 ARG A N 1
ATOM 2628 C CA . ARG A 1 324 ? 17.909 1.151 -4.920 1.00 47.19 324 ARG A CA 1
ATOM 2629 C C . ARG A 1 324 ? 17.303 2.201 -3.985 1.00 47.19 324 ARG A C 1
ATOM 2631 O O . ARG A 1 324 ? 16.415 2.932 -4.388 1.00 47.19 324 ARG A O 1
ATOM 2638 N N . LEU A 1 325 ? 17.680 2.378 -2.727 1.00 42.44 325 LEU A N 1
ATOM 2639 C CA . LEU A 1 325 ? 18.966 2.190 -2.056 1.00 42.44 325 LEU A CA 1
ATOM 2640 C C . LEU A 1 325 ? 18.678 1.942 -0.557 1.00 42.44 325 LEU A C 1
ATOM 2642 O O . LEU A 1 325 ? 18.801 2.836 0.268 1.00 42.44 325 LEU A O 1
ATOM 2646 N N . PHE A 1 326 ? 18.172 0.746 -0.268 1.00 41.00 326 PHE A N 1
ATOM 2647 C CA . PHE A 1 326 ? 17.550 0.192 0.951 1.00 41.00 326 PHE A CA 1
ATOM 2648 C C . PHE A 1 326 ? 18.041 0.655 2.357 1.00 41.00 326 PHE A C 1
ATOM 2650 O O . PHE A 1 326 ? 19.178 1.097 2.505 1.00 41.00 326 PHE A O 1
ATOM 2657 N N . PRO A 1 327 ? 17.232 0.464 3.437 1.00 42.22 327 PRO A N 1
ATOM 2658 C CA . PRO A 1 327 ? 16.292 -0.642 3.656 1.00 42.22 327 PRO A CA 1
ATOM 2659 C C . PRO A 1 327 ? 14.844 -0.217 3.422 1.00 42.22 327 PRO A C 1
ATOM 2661 O O . PRO A 1 327 ? 14.611 0.767 2.745 1.00 42.22 327 PRO A O 1
ATOM 2664 N N . LEU A 1 328 ? 13.840 -1.051 3.668 1.00 45.47 328 LEU A N 1
ATOM 2665 C CA . LEU A 1 328 ? 13.233 -1.210 4.982 1.00 45.47 328 LEU A CA 1
ATOM 2666 C C . LEU A 1 328 ? 12.782 -2.661 5.172 1.00 45.47 328 LEU A C 1
ATOM 2668 O O . LEU A 1 328 ? 11.597 -2.977 5.221 1.00 45.47 328 LEU A O 1
ATOM 2672 N N . ILE A 1 329 ? 13.760 -3.564 5.219 1.00 37.97 329 ILE A N 1
ATOM 2673 C CA . ILE A 1 329 ? 13.509 -4.964 5.537 1.00 37.97 329 ILE A CA 1
ATOM 2674 C C . ILE A 1 329 ? 13.535 -5.093 7.064 1.00 37.97 329 ILE A C 1
ATOM 2676 O O . ILE A 1 329 ? 14.506 -4.635 7.676 1.00 37.97 329 ILE A O 1
ATOM 2680 N N . PRO A 1 330 ? 12.540 -5.724 7.715 1.00 34.56 330 PRO A N 1
ATOM 2681 C CA . PRO A 1 330 ? 12.571 -5.953 9.154 1.00 34.56 330 PRO A CA 1
ATOM 2682 C C . PRO A 1 330 ? 13.720 -6.909 9.512 1.00 34.56 330 PRO A C 1
ATOM 2684 O O . PRO A 1 330 ? 13.534 -8.117 9.647 1.00 34.56 330 PRO A O 1
ATOM 2687 N N . GLY A 1 331 ? 14.920 -6.370 9.740 1.00 32.81 331 GLY A N 1
ATOM 2688 C CA . GLY A 1 331 ? 16.129 -7.125 10.071 1.00 32.81 331 GLY A CA 1
ATOM 2689 C C . GLY A 1 331 ? 15.948 -7.945 11.343 1.00 32.81 331 GLY A C 1
ATOM 2690 O O . GLY A 1 331 ? 15.831 -7.415 12.448 1.00 32.81 331 GLY A O 1
ATOM 2691 N N . GLY A 1 332 ? 15.807 -9.264 11.211 1.00 35.56 332 GLY A N 1
ATOM 2692 C CA . GLY A 1 332 ? 15.854 -10.189 12.339 1.00 35.56 332 GLY A CA 1
ATOM 2693 C C . GLY A 1 332 ? 17.270 -10.230 12.882 1.00 35.56 332 GLY A C 1
ATOM 2694 O O . GLY A 1 332 ? 18.134 -10.825 12.251 1.00 35.56 332 GLY A O 1
ATOM 2695 N N . LYS A 1 333 ? 17.514 -9.651 14.060 1.00 31.12 333 LYS A N 1
ATOM 2696 C CA . LYS A 1 333 ? 18.611 -10.151 14.887 1.00 31.12 333 LYS A CA 1
ATOM 2697 C C . LYS A 1 333 ? 18.086 -11.346 15.673 1.00 31.12 333 LYS A C 1
ATOM 2699 O O . LYS A 1 333 ? 17.213 -11.209 16.528 1.00 31.12 333 LYS A O 1
ATOM 2704 N N . LYS A 1 334 ? 18.611 -12.529 15.340 1.00 35.25 334 LYS A N 1
ATOM 2705 C CA . LYS A 1 334 ? 18.725 -13.620 16.308 1.00 35.25 334 LYS A CA 1
ATOM 2706 C C . LYS A 1 334 ? 19.647 -13.145 17.432 1.00 35.25 334 LYS A C 1
ATOM 2708 O O . LYS A 1 334 ? 20.630 -12.449 17.178 1.00 35.25 334 LYS A O 1
ATOM 2713 N N . LYS A 1 335 ? 19.256 -13.514 18.648 1.00 31.73 335 LYS A N 1
ATOM 2714 C CA . LYS A 1 335 ? 19.952 -13.278 19.911 1.00 31.73 335 LYS A CA 1
ATOM 2715 C C . LYS A 1 335 ? 21.423 -13.700 19.825 1.00 31.73 335 LYS A C 1
ATOM 2717 O O . LYS A 1 335 ? 21.716 -14.769 19.293 1.00 31.73 335 LYS A O 1
ATOM 2722 N N . GLY A 1 336 ? 22.297 -12.881 20.398 1.00 30.41 336 GLY A N 1
ATOM 2723 C CA . GLY A 1 336 ? 23.489 -13.372 21.080 1.00 30.41 336 GLY A CA 1
ATOM 2724 C C . GLY A 1 336 ? 23.130 -13.535 22.554 1.00 30.41 336 GLY A C 1
ATOM 2725 O O . GLY A 1 336 ? 22.397 -12.697 23.081 1.00 30.41 336 GLY A O 1
ATOM 2726 N N . VAL A 1 337 ? 23.552 -14.666 23.112 1.00 30.97 337 VAL A N 1
ATOM 2727 C CA . VAL A 1 337 ? 23.466 -15.076 24.522 1.00 30.97 337 VAL A CA 1
ATOM 2728 C C . VAL A 1 337 ? 24.056 -14.021 25.447 1.00 30.97 337 VAL A C 1
ATOM 2730 O O . VAL A 1 337 ? 25.066 -13.407 25.035 1.00 30.97 337 VAL A O 1
#

Radius of gyration: 20.32 Å; Cα contacts (8 Å, |Δi|>4): 502; chains: 1; bounding box: 62×40×51 Å

Mean predicted aligned error: 10.26 Å

InterPro domains:
  IPR038765 Papain-like cysteine peptidase superfamily [SSF54001] (81-221)

Sequence (337 aa):
MKLDTQEKIRMTEMALFLGSSLAFELFDLKDSNYEEIVNFMQVPYLLDIISSFRTQRITDEYKELKELDKKIVSNTAYIIDYIGNNNPIGIFASYIYLYRQGYLSYNKNFIYDNDMKDFAGLLSVDVYRGKGVCRSIASLLTSLYKEFGYNARTLVVNANKESIRNNLHLSNVSLQKSDKGNAFAGKIAKLTNFIPTPNHAITLVDDGKNSYKLDPTNDCMMLNGKLNKLISPCSDKGIMRNYMIMDLFYSALGFFDNDVNISKYAKQYNMPNISVDDYKELYLQALEICNQNKDAFNYFYEDNMPLYESVEEISKDQRDYLKRLFPLIPGGKKKGV

Secondary structure (DSSP, 8-state):
--HHHHHHHHHHHHHHHHHHHHHHHHHT---THHHHHHHHHHHHHHHHHHHHHHHHTTSHHHHHHHHHHHHHHHHHHHHHHHTT--SHHHHHHHHHHHHHTTTTSGGG--EE-S-----TT-TTHHHHTTEE-HHHHHHHHHHHHHHTT-EEEEEEEEE-HHHHHTS----SS---B-STHHHHHHHHHHHTTTS----EEEEEEE-SS-EEEEETTTTEEEEE-STTEEEETTEEEEEEEE-HHHHHHHHHTTSS-----HHHHHHHHHSPPPPHHHHHHHHHHHHHHHHHTHHHHHHHHHHHHHHHHHHHHHHHTS-----TT---S----PPP-

Solvent-accessible surface area (backbone atoms only — not comparable to full-atom values): 18266 Å² total; per-residue (Å²): 131,62,69,62,65,60,46,61,58,56,53,56,56,50,54,52,50,56,51,54,57,53,51,44,72,76,64,70,78,88,55,81,79,44,62,56,49,51,51,62,51,48,50,56,50,52,50,45,52,37,49,51,40,56,55,48,63,71,35,68,69,44,49,50,49,51,54,49,48,52,51,52,42,50,53,52,44,48,55,40,43,74,71,66,25,70,50,79,51,18,42,51,36,43,49,45,53,36,42,51,63,2,56,50,17,34,93,52,37,39,33,39,32,74,79,51,78,70,46,68,54,43,31,35,55,29,39,26,53,16,23,29,47,41,57,17,55,14,40,39,55,22,51,34,37,43,75,75,71,35,58,47,40,63,42,43,20,34,61,44,70,75,24,60,75,52,44,64,68,80,74,90,69,70,80,47,69,52,79,71,42,56,65,57,26,56,60,50,51,62,62,48,75,78,43,95,60,55,36,40,32,26,23,39,39,38,80,88,70,40,28,47,38,36,27,66,76,73,42,33,66,45,38,87,45,75,92,57,26,30,25,32,84,66,32,92,78,13,46,31,38,54,41,70,68,55,42,49,48,41,23,70,53,32,56,39,81,70,81,83,46,70,68,59,54,56,51,47,69,71,36,50,60,75,54,72,64,60,50,50,52,46,29,53,52,25,44,50,50,50,67,76,41,49,67,60,49,50,52,51,27,66,73,44,44,66,56,22,48,49,50,40,60,71,52,63,70,58,69,75,77,60,71,86,80,66,75,53,58,84,53,77,76,76,83,79,134

Nearest PDB structures (foldseek):
  5x87-assembly1_D  TM=1.448E-01  e=9.509E+00  Klebsiella pneumoniae

Foldseek 3Di:
DDLVVLLVVVLVVVVVVVVVVVVCVVPVPDDDVVVVVVVVVVVVVLVVLLVSLVVLCPDPLNVLLVVLLVVLLLLLLVLLVVLPQLDLLLLLLSLLVCLLQQLQEAVSAAAAAPPALLRQLNLCLCSLPRYHFQLNSQQSSQSNCVSSVWDKWKFFKAWDPVLLVQADAQDPRDHHYDPVRQVVLQVVVVVCVVPVDGQHMWMWTDPPAAIWTARSNSRHTWAADPPQWTHGLRDPPNTIHTDLVVSQSSLSSRSIPNPPDVVVVVVNSVHHHDHPVVSNVSSNVSVVSSVVCVVSSVVSSVVSNVSSVSSCVSSVPSPPSPPVDDDNDPHDDDDDD

pLDDT: mean 76.0, std 19.83, range [30.41, 98.75]